Protein AF-A0A7X8V7L7-F1 (afdb_monomer)

Solvent-accessible surface area (backbone atoms only — not comparable to full-atom values): 21078 Å² total; per-residue (Å²): 130,86,78,74,67,66,91,69,78,48,70,92,70,87,48,39,76,68,57,51,53,53,48,34,46,50,52,46,46,54,50,54,48,36,27,73,47,73,76,39,61,56,43,31,37,32,34,23,35,41,63,46,69,45,58,54,49,46,32,34,65,75,36,81,48,55,78,65,45,64,46,83,47,73,56,92,41,58,19,89,83,44,45,15,30,31,37,38,35,20,58,84,48,32,43,82,76,49,71,48,76,40,77,42,57,49,96,87,67,48,76,48,72,37,47,25,38,30,38,38,34,31,29,65,53,57,94,68,59,84,79,48,98,72,82,77,89,61,71,42,36,36,39,34,22,30,41,38,50,54,74,75,61,96,66,20,62,62,50,32,50,45,45,54,52,51,51,52,53,51,52,54,50,41,46,74,75,63,43,61,23,38,37,33,37,27,34,52,55,43,79,62,67,65,36,77,47,44,47,78,73,35,70,44,88,88,88,87,83,89,83,83,89,83,84,89,80,87,89,77,92,78,83,92,77,88,82,90,83,90,87,79,99,61,95,67,77,83,90,78,66,85,62,78,78,79,70,85,70,83,78,38,85,55,52,79,64,41,47,53,42,66,37,28,33,58,57,96,70,41,66,41,38,27,56,52,49,58,39,60,41,55,38,33,36,36,39,35,58,59,41,34,71,92,48,40,38,80,34,97,69,54,71,64,31,42,23,27,38,55,60,83,87,46,79,62,84,26,69,12,53,39,42,37,37,36,33,52,35,33,59,47,77,70,92,72,88,72,91,78,76,90,88,66,82,75,66,90,44,99,60,50,51,34,32,35,27,41,52,52,97

pLDDT: mean 76.55, std 24.07, range [24.23, 98.75]

Secondary structure (DSSP, 8-state):
----S-TTTTTTSS--HHHHHHHHHHHHHHHHHHHHHHSS--SEEEEEEE--HHHHHHHHHSSGGGGS-EEEEE---S-TT--EEEEEEETTTEEEEEEEEE--B-TTSPBPSSPPEEEEEEEEPPTTTTS--S------EEEEEEEPPPS-STTHHHHHHHHHHHHHHHHHHHHHTT--EEEEEEE-SS--PPPTTEEE---------SS------------------------PPP--------------GGGGGS---S-SEEETTEEE--EEEEEEESEEEEEEE---GGGEEE-TTSSEEE--SEETTEE---S-SS--EEEEEEEPPPS---PPPTTS---S-TTEEEEEEE---

Nearest PDB structures (foldseek):
  6rvz-assembly1_A  TM=7.099E-01  e=7.694E-07  Homo sapiens
  6rw0-assembly1_A  TM=6.455E-01  e=1.992E-06  Homo sapiens
  7byy-assembly1_B  TM=4.194E-01  e=1.119E-01  Escherichia coli
  7f37-assembly1_A  TM=5.486E-01  e=3.263E-01  Escherichia coli O157:H7
  6ajn-assembly1_A  TM=3.435E-01  e=3.463E-01  Escherichia coli

Foldseek 3Di:
DDDLDDPPPQPPQPDDPVLLLLLLQVVLVVQVCCCQFVVDGFQKEKEWFDQDVSSVVSSCPVYPNVVQQWDKDWDFALAPSSIEIIMIGHPQFKDWPDKDWAFFADPVRDGDSDYTWIKTKIWTDFPCPVPDPDDDPTQIAIETEDDFFAPDDPCRVVRLVSRVVSVVVVVVVCVVVVRQWYWYFYFSNAAADADLLEAEDQADDDDDDDDDDDDDDDDDDDDDDDDDDDDDDDPDDPPDDNPPPPPDDDRRPCVVQAHRYHDFADDPNDHGPRTDINDTGQKGKYKYFRRHPLQWDADPSGDIFGQDQDDVSDGRSHNHNTTKMKIWMFGDPDPPDDDDDPDDDPDCDSGIGIYIYYYDD

Mean predicted aligned error: 11.27 Å

Sequence (361 aa):
MENFFREGEFEGHNWSKRRFYSKCAAVAKIILLSGDYFGGLPDIVGFAEIGSIDVLKALIYTTPLRKADYSIVHYDSPDSRGIDCALLYRRTRFRLHSSKPCHLYDNSGDIIPTRDILLAVLEQRNENSMMNEGKTSNTPLAILVNHHPSKLGKSSQGKRQTAMDRLRFLVDSLKAEGVGQIMAIGDFNEEVESPANLQICNIKETQAGKTGALKVDRIGEPKVSKELQADNGRKAWPKNNTLLCNRSFPESHDMAKLYAVPGTIKFQGRWEKIDGCPILEGLVGREYIMALPQLSVKDSYGGVKPRRTFSGPRYLAGVSDHYPVFYLISRAPSLTTTSYTMGSWPNFAVNSFFAASINGW

Radius of gyration: 21.07 Å; Cα contacts (8 Å, |Δi|>4): 661; chains: 1; bounding box: 61×57×66 Å

Structure (mmCIF, N/CA/C/O backbone):
data_AF-A0A7X8V7L7-F1
#
_entry.id   AF-A0A7X8V7L7-F1
#
loop_
_atom_site.group_PDB
_atom_site.id
_atom_site.type_symbol
_atom_site.label_atom_id
_atom_site.label_alt_id
_atom_site.label_comp_id
_atom_site.label_asym_id
_atom_site.label_entity_id
_atom_site.label_seq_id
_atom_site.pdbx_PDB_ins_code
_atom_site.Cartn_x
_atom_site.Cartn_y
_atom_site.Cartn_z
_atom_site.occupancy
_atom_site.B_iso_or_equiv
_atom_site.auth_seq_id
_atom_site.auth_comp_id
_atom_site.auth_asym_id
_atom_site.auth_atom_id
_atom_site.pdbx_PDB_model_num
ATOM 1 N N . MET A 1 1 ? -12.118 -6.130 -24.361 1.00 49.34 1 MET A N 1
ATOM 2 C CA . MET A 1 1 ? -11.132 -5.629 -23.381 1.00 49.34 1 MET A CA 1
ATOM 3 C C . MET A 1 1 ? -11.365 -4.133 -23.314 1.00 49.34 1 MET A C 1
ATOM 5 O O . MET A 1 1 ? -11.191 -3.491 -24.342 1.00 49.34 1 MET A O 1
ATOM 9 N N . GLU A 1 2 ? -11.892 -3.619 -22.202 1.00 55.62 2 GLU A N 1
ATOM 10 C CA . GLU A 1 2 ? -12.110 -2.174 -22.037 1.00 55.62 2 GLU A CA 1
ATOM 11 C C . GLU A 1 2 ? -10.787 -1.426 -22.223 1.00 55.62 2 GLU A C 1
ATOM 13 O O . GLU A 1 2 ? -9.726 -1.908 -21.814 1.00 55.62 2 GLU A O 1
ATOM 18 N N . ASN A 1 3 ? -10.835 -0.283 -22.905 1.00 65.56 3 ASN A N 1
ATOM 19 C CA . ASN A 1 3 ? -9.664 0.562 -23.064 1.00 65.56 3 ASN A CA 1
ATOM 20 C C . ASN A 1 3 ? -9.631 1.538 -21.884 1.00 65.56 3 ASN A C 1
ATOM 22 O O . ASN A 1 3 ? -10.389 2.499 -21.865 1.00 65.56 3 ASN A O 1
ATOM 26 N N . PHE A 1 4 ? -8.780 1.255 -20.897 1.00 69.62 4 PHE A N 1
ATOM 27 C CA . PHE A 1 4 ? -8.626 2.069 -19.684 1.00 69.62 4 PHE A CA 1
ATOM 28 C C . PHE A 1 4 ? -7.886 3.398 -19.906 1.00 69.62 4 PHE A C 1
ATOM 30 O O . PHE A 1 4 ? -7.768 4.170 -18.969 1.00 69.62 4 PHE A O 1
ATOM 37 N N . PHE A 1 5 ? -7.391 3.662 -21.119 1.00 67.56 5 PHE A N 1
ATOM 38 C CA . PHE A 1 5 ? -6.481 4.772 -21.406 1.00 67.56 5 PHE A CA 1
ATOM 39 C C . PHE A 1 5 ? -6.945 5.608 -22.593 1.00 67.56 5 PHE A C 1
ATOM 41 O O . PHE A 1 5 ? -7.537 5.078 -23.543 1.00 67.56 5 PHE A O 1
ATOM 48 N N . ARG A 1 6 ? -6.637 6.906 -22.537 1.00 65.69 6 ARG A N 1
ATOM 49 C CA . ARG A 1 6 ? -6.883 7.878 -23.610 1.00 65.69 6 ARG A CA 1
ATOM 50 C C . ARG A 1 6 ? -5.814 7.760 -24.703 1.00 65.69 6 ARG A C 1
ATOM 52 O O . ARG A 1 6 ? -4.733 7.205 -24.497 1.00 65.69 6 ARG A O 1
ATOM 59 N N . GLU A 1 7 ? -6.116 8.271 -25.894 1.00 57.28 7 GLU A N 1
ATOM 60 C CA . GLU A 1 7 ? -5.113 8.400 -26.959 1.00 57.28 7 GLU A CA 1
ATOM 61 C C . GLU A 1 7 ? -3.976 9.338 -26.508 1.00 57.28 7 GLU A C 1
ATOM 63 O O . GLU A 1 7 ? -4.231 10.352 -25.862 1.00 57.28 7 GLU A O 1
ATOM 68 N N . GLY A 1 8 ? -2.721 8.971 -26.797 1.00 59.06 8 GLY A N 1
ATOM 69 C CA . GLY A 1 8 ? -1.523 9.737 -26.413 1.00 59.06 8 GLY A CA 1
ATOM 70 C C . GLY A 1 8 ? -0.942 9.441 -25.019 1.00 59.06 8 GLY A C 1
ATOM 71 O O . GLY A 1 8 ? 0.189 9.822 -24.742 1.00 59.06 8 GLY A O 1
ATOM 72 N N . GLU A 1 9 ? -1.633 8.687 -24.155 1.00 62.88 9 GLU A N 1
ATOM 73 C CA . GLU A 1 9 ? -1.233 8.476 -22.743 1.00 62.88 9 GLU A CA 1
ATOM 74 C C . GLU A 1 9 ? 0.092 7.704 -22.548 1.00 62.88 9 GLU A C 1
ATOM 76 O O . GLU A 1 9 ? 0.677 7.686 -21.468 1.00 62.88 9 GLU A O 1
ATOM 81 N N . PHE A 1 10 ? 0.607 7.082 -23.610 1.00 64.38 10 PHE A N 1
ATOM 82 C CA . PHE A 1 10 ? 1.881 6.357 -23.597 1.00 64.38 10 PHE A CA 1
ATOM 83 C C . PHE A 1 10 ? 3.015 7.078 -24.346 1.00 64.38 10 PHE A C 1
ATOM 85 O O . PHE A 1 10 ? 4.117 6.532 -24.459 1.00 64.38 10 PHE A O 1
ATOM 92 N N . GLU A 1 11 ? 2.780 8.285 -24.862 1.00 52.16 11 GLU A N 1
ATOM 93 C CA . GLU A 1 11 ? 3.787 9.063 -25.585 1.00 52.16 11 GLU A CA 1
ATOM 94 C C . GLU A 1 11 ? 4.779 9.708 -24.595 1.00 52.16 11 GLU A C 1
ATOM 96 O O . GLU A 1 11 ? 4.389 10.407 -23.670 1.00 52.16 11 GLU A O 1
ATOM 101 N N . GLY A 1 12 ? 6.085 9.443 -24.752 1.00 56.19 12 GLY A N 1
ATOM 102 C CA . GLY A 1 12 ? 7.149 10.146 -24.009 1.00 56.19 12 GLY A CA 1
ATOM 103 C C . GLY A 1 12 ? 7.836 9.413 -22.844 1.00 56.19 12 GLY A C 1
ATOM 104 O O . GLY A 1 12 ? 8.834 9.914 -22.335 1.00 56.19 12 GLY A O 1
ATOM 105 N N . HIS A 1 13 ? 7.412 8.203 -22.455 1.00 61.56 13 HIS A N 1
ATOM 106 C CA . HIS A 1 13 ? 7.938 7.549 -21.235 1.00 61.56 13 HIS A CA 1
ATOM 107 C C . HIS A 1 13 ? 8.451 6.114 -21.413 1.00 61.56 13 HIS A C 1
ATOM 109 O O . HIS A 1 13 ? 8.555 5.360 -20.447 1.00 61.56 13 HIS A O 1
ATOM 115 N N . ASN A 1 14 ? 8.762 5.691 -22.645 1.00 76.06 14 ASN A N 1
ATOM 116 C CA . ASN A 1 14 ? 9.058 4.284 -22.954 1.00 76.06 14 ASN A CA 1
ATOM 117 C C . ASN A 1 14 ? 7.969 3.321 -22.428 1.00 76.06 14 ASN A C 1
ATOM 119 O O . ASN A 1 14 ? 8.220 2.130 -22.230 1.00 76.06 14 ASN A O 1
ATOM 123 N N . TRP A 1 15 ? 6.745 3.798 -22.231 1.00 84.81 15 TRP A N 1
ATOM 124 C CA . TRP A 1 15 ? 5.599 2.954 -21.952 1.00 84.81 15 TRP A CA 1
ATOM 125 C C . TRP A 1 15 ? 4.902 2.581 -23.256 1.00 84.81 15 TRP A C 1
ATOM 127 O O . TRP A 1 15 ? 5.004 3.250 -24.276 1.00 84.81 15 TRP A O 1
ATOM 137 N N . SER A 1 16 ? 4.244 1.432 -23.244 1.00 88.31 16 SER A N 1
ATOM 138 C CA . SER A 1 16 ? 3.361 1.001 -24.319 1.00 88.31 16 SER A CA 1
ATOM 139 C C . SER A 1 16 ? 2.239 0.194 -23.700 1.00 88.31 16 SER A C 1
ATOM 141 O O . SER A 1 16 ? 2.433 -0.409 -22.640 1.00 88.31 16 SER A O 1
ATOM 143 N N . LYS A 1 17 ? 1.103 0.088 -24.393 1.00 89.19 17 LYS A N 1
ATOM 144 C CA . LYS A 1 17 ? -0.028 -0.740 -23.955 1.00 89.19 17 LYS A CA 1
ATOM 145 C C . LYS A 1 17 ? 0.420 -2.151 -23.540 1.00 89.19 17 LYS A C 1
ATOM 147 O O . LYS A 1 17 ? 0.031 -2.656 -22.492 1.00 89.19 17 LYS A O 1
ATOM 152 N N . ARG A 1 18 ? 1.331 -2.764 -24.307 1.00 90.69 18 ARG A N 1
ATOM 153 C CA . ARG A 1 18 ? 1.921 -4.075 -23.982 1.00 90.69 18 ARG A CA 1
ATOM 154 C C . ARG A 1 18 ? 2.722 -4.059 -22.676 1.00 90.69 18 ARG A C 1
ATOM 156 O O . ARG A 1 18 ? 2.542 -4.964 -21.863 1.00 90.69 18 ARG A O 1
ATOM 163 N N . ARG A 1 19 ? 3.617 -3.077 -22.486 1.00 91.94 19 ARG A N 1
ATOM 164 C CA . ARG A 1 19 ? 4.432 -2.939 -21.260 1.00 91.94 19 ARG A CA 1
ATOM 165 C C . ARG A 1 19 ? 3.539 -2.716 -20.041 1.00 91.94 19 ARG A C 1
ATOM 167 O O . ARG A 1 19 ? 3.745 -3.374 -19.026 1.00 91.94 19 ARG A O 1
ATOM 174 N N . PHE A 1 20 ? 2.520 -1.873 -20.185 1.00 91.19 20 PHE A N 1
ATOM 175 C CA . PHE A 1 20 ? 1.531 -1.583 -19.154 1.00 91.19 20 PHE A CA 1
ATOM 176 C C . PHE A 1 20 ? 0.759 -2.840 -18.712 1.00 91.19 20 PHE A C 1
ATOM 178 O O . PHE A 1 20 ? 0.776 -3.206 -17.539 1.00 91.19 20 PHE A O 1
ATOM 185 N N . TYR A 1 21 ? 0.149 -3.584 -19.640 1.00 93.50 21 TYR A N 1
ATOM 186 C CA . TYR A 1 21 ? -0.595 -4.793 -19.254 1.00 93.50 21 TYR A CA 1
ATOM 187 C C . TYR A 1 21 ? 0.317 -5.916 -18.751 1.00 93.50 21 TYR A C 1
ATOM 189 O O . TYR A 1 21 ? -0.079 -6.694 -17.885 1.00 93.50 21 TYR A O 1
ATOM 197 N N . SER A 1 22 ? 1.561 -5.982 -19.234 1.00 93.25 22 SER A N 1
ATOM 198 C CA . SER A 1 22 ? 2.568 -6.906 -18.696 1.00 93.25 22 SER A CA 1
ATOM 199 C C . SER A 1 22 ? 2.939 -6.560 -17.251 1.00 93.25 22 SER A C 1
ATOM 201 O O . SER A 1 22 ? 3.085 -7.461 -16.429 1.00 93.25 22 SER A O 1
ATOM 203 N N . LYS A 1 23 ? 3.028 -5.267 -16.922 1.00 92.88 23 LYS A N 1
ATOM 204 C CA . LYS A 1 23 ? 3.209 -4.777 -15.553 1.00 92.88 23 LYS A CA 1
ATOM 205 C C . LYS A 1 23 ? 2.016 -5.150 -14.665 1.00 92.88 23 LYS A C 1
ATOM 207 O O . LYS A 1 23 ? 2.229 -5.757 -13.617 1.00 92.88 23 LYS A O 1
ATOM 212 N N . CYS A 1 24 ? 0.783 -4.914 -15.126 1.00 95.12 24 CYS A N 1
ATOM 213 C CA . CYS A 1 24 ? -0.430 -5.343 -14.418 1.00 95.12 24 CYS A CA 1
ATOM 214 C C . CYS A 1 24 ? -0.429 -6.848 -14.127 1.00 95.12 24 CYS A C 1
ATOM 216 O O . CYS A 1 24 ? -0.664 -7.269 -12.996 1.00 95.12 24 CYS A O 1
ATOM 218 N N . ALA A 1 25 ? -0.121 -7.667 -15.135 1.00 95.19 25 ALA A N 1
ATOM 219 C CA . ALA A 1 25 ? -0.063 -9.117 -14.989 1.00 95.19 25 ALA A CA 1
ATOM 220 C C . ALA A 1 25 ? 1.032 -9.560 -14.007 1.00 95.19 25 ALA A C 1
ATOM 222 O O . ALA A 1 25 ? 0.817 -10.489 -13.227 1.00 95.19 25 ALA A O 1
ATOM 223 N N . ALA A 1 26 ? 2.192 -8.899 -14.016 1.00 94.38 26 ALA A N 1
ATOM 224 C CA . ALA A 1 26 ? 3.288 -9.228 -13.115 1.00 94.38 26 ALA A CA 1
ATOM 225 C C . ALA A 1 26 ? 2.936 -8.938 -11.650 1.00 94.38 26 ALA A C 1
ATOM 227 O O . ALA A 1 26 ? 3.224 -9.759 -10.781 1.00 94.38 26 ALA A O 1
ATOM 228 N N . VAL A 1 27 ? 2.254 -7.827 -11.371 1.00 95.44 27 VAL A N 1
ATOM 229 C CA . VAL A 1 27 ? 1.823 -7.503 -10.004 1.00 95.44 27 VAL A CA 1
ATOM 230 C C . VAL A 1 27 ? 0.640 -8.360 -9.569 1.00 95.44 27 VAL A C 1
ATOM 232 O O . VAL A 1 27 ? 0.643 -8.875 -8.454 1.00 95.44 27 VAL A O 1
ATOM 235 N N . ALA A 1 28 ? -0.323 -8.620 -10.457 1.00 96.06 28 ALA A N 1
ATOM 236 C CA . ALA A 1 28 ? -1.380 -9.588 -10.178 1.00 96.06 28 ALA A CA 1
ATOM 237 C C . ALA A 1 28 ? -0.803 -10.963 -9.831 1.00 96.06 28 ALA A C 1
ATOM 239 O O . ALA A 1 28 ? -1.274 -11.610 -8.902 1.00 96.06 28 ALA A O 1
ATOM 240 N N . LYS A 1 29 ? 0.263 -11.391 -10.517 1.00 94.56 29 LYS A N 1
ATOM 241 C CA . LYS A 1 29 ? 0.971 -12.630 -10.190 1.00 94.56 29 LYS A CA 1
ATOM 242 C C . LYS A 1 29 ? 1.574 -12.599 -8.783 1.00 94.56 29 LYS A C 1
ATOM 244 O O . LYS A 1 29 ? 1.481 -13.609 -8.102 1.00 94.56 29 LYS A O 1
ATOM 249 N N . ILE A 1 30 ? 2.151 -11.484 -8.329 1.00 93.38 30 ILE A N 1
ATOM 250 C CA . ILE A 1 30 ? 2.648 -11.345 -6.945 1.00 93.38 30 ILE A CA 1
ATOM 251 C C . ILE A 1 30 ? 1.509 -11.529 -5.938 1.00 93.38 30 ILE A C 1
ATOM 253 O O . ILE A 1 30 ? 1.644 -12.313 -5.004 1.00 93.38 30 ILE A O 1
ATOM 257 N N . ILE A 1 31 ? 0.383 -10.845 -6.156 1.00 94.75 31 ILE A N 1
ATOM 258 C CA . ILE A 1 31 ? -0.796 -10.940 -5.284 1.00 94.75 31 ILE A CA 1
ATOM 259 C C . ILE A 1 31 ? -1.360 -12.366 -5.284 1.00 94.75 31 ILE A C 1
ATOM 261 O O . ILE A 1 31 ? -1.776 -12.856 -4.248 1.00 94.75 31 ILE A O 1
ATOM 265 N N . LEU A 1 32 ? -1.358 -13.062 -6.422 1.00 91.75 32 LEU A N 1
ATOM 266 C CA . LEU A 1 32 ? -1.817 -14.452 -6.498 1.00 91.75 32 LEU A CA 1
ATOM 267 C C . LEU A 1 32 ? -0.853 -15.421 -5.806 1.00 91.75 32 LEU A C 1
ATOM 269 O O . LEU A 1 32 ? -1.300 -16.303 -5.080 1.00 91.75 32 LEU A O 1
ATOM 273 N N . LEU A 1 33 ? 0.457 -15.236 -5.991 1.00 89.56 33 LEU A N 1
ATOM 274 C CA . LEU A 1 33 ? 1.489 -16.060 -5.357 1.00 89.56 33 LEU A CA 1
ATOM 275 C C . LEU A 1 33 ? 1.447 -15.969 -3.837 1.00 89.56 33 LEU A C 1
ATOM 277 O O . LEU A 1 33 ? 1.854 -16.911 -3.170 1.00 89.56 33 LEU A O 1
ATOM 281 N N . SER A 1 34 ? 0.941 -14.879 -3.261 1.00 84.50 34 SER A N 1
ATOM 282 C CA . SER A 1 34 ? 0.751 -14.823 -1.814 1.00 84.50 34 SER A CA 1
ATOM 283 C C . SER A 1 34 ? -0.160 -15.954 -1.309 1.00 84.50 34 SER A C 1
ATOM 285 O O . SER A 1 34 ? 0.004 -16.391 -0.177 1.00 84.50 34 SER A O 1
ATOM 287 N N . GLY A 1 35 ? -1.075 -16.457 -2.148 1.00 83.06 35 GLY A N 1
ATOM 288 C CA . GLY A 1 35 ? -1.907 -17.623 -1.857 1.00 83.06 35 GLY A CA 1
ATOM 289 C C . GLY A 1 35 ? -1.089 -18.874 -1.554 1.00 83.06 35 GLY A C 1
ATOM 290 O O . GLY A 1 35 ? -1.357 -19.546 -0.561 1.00 83.06 35 GLY A O 1
ATOM 291 N N . ASP A 1 36 ? -0.052 -19.128 -2.350 1.00 82.06 36 ASP A N 1
ATOM 292 C CA . ASP A 1 36 ? 0.818 -20.299 -2.199 1.00 82.06 36 ASP A CA 1
ATOM 293 C C . ASP A 1 36 ? 1.702 -20.181 -0.944 1.00 82.06 36 ASP A C 1
ATOM 295 O O . ASP A 1 36 ? 1.900 -21.146 -0.209 1.00 82.06 36 ASP A O 1
ATOM 299 N N . TYR A 1 37 ? 2.202 -18.974 -0.654 1.00 80.31 37 TYR A N 1
ATOM 300 C CA . TYR A 1 37 ? 3.148 -18.746 0.446 1.00 80.31 37 TYR A CA 1
ATOM 301 C C . TYR A 1 37 ? 2.454 -18.571 1.802 1.00 80.31 37 TYR A C 1
ATOM 303 O O . TYR A 1 37 ? 2.944 -19.074 2.813 1.00 80.31 37 TYR A O 1
ATOM 311 N N . PHE A 1 38 ? 1.312 -17.883 1.824 1.00 79.19 38 PHE A N 1
ATOM 312 C CA . PHE A 1 38 ? 0.639 -17.428 3.044 1.00 79.19 38 PHE A CA 1
ATOM 313 C C . PHE A 1 38 ? -0.761 -18.028 3.242 1.00 79.19 38 PHE A C 1
ATOM 315 O O . PHE A 1 38 ? -1.428 -17.708 4.223 1.00 79.19 38 PHE A O 1
ATOM 322 N N . GLY A 1 39 ? -1.214 -18.903 2.337 1.00 77.44 39 GLY A N 1
ATOM 323 C CA . GLY A 1 39 ? -2.492 -19.616 2.448 1.00 77.44 39 GLY A CA 1
ATOM 324 C C . GLY A 1 39 ? -3.719 -18.819 1.995 1.00 77.44 39 GLY A C 1
ATOM 325 O O . GLY A 1 39 ? -4.845 -19.281 2.173 1.00 77.44 39 GLY A O 1
ATOM 326 N N . GLY A 1 40 ? -3.539 -17.631 1.408 1.00 84.06 40 GLY A N 1
ATOM 327 C CA . GLY A 1 40 ? -4.644 -16.813 0.911 1.00 84.06 40 GLY A CA 1
ATOM 328 C C . GLY A 1 40 ? -4.211 -15.585 0.110 1.00 84.06 40 GLY A C 1
ATOM 329 O O . GLY A 1 40 ? -3.043 -15.195 0.091 1.00 84.06 40 GLY A O 1
ATOM 330 N N . LEU A 1 41 ? -5.178 -14.963 -0.566 1.00 89.81 41 LEU A N 1
ATOM 331 C CA . LEU A 1 41 ? -4.995 -13.635 -1.158 1.00 89.81 41 LEU A CA 1
ATOM 332 C C . LEU A 1 41 ? -5.100 -12.568 -0.064 1.00 89.81 41 LEU A C 1
ATOM 334 O O . LEU A 1 41 ? -5.886 -12.763 0.866 1.00 89.81 41 LEU A O 1
ATOM 338 N N . PRO A 1 42 ? -4.387 -11.433 -0.165 1.00 94.06 42 PRO A N 1
ATOM 339 C CA . PRO A 1 42 ? -4.489 -10.375 0.826 1.00 94.06 42 PRO A CA 1
ATOM 340 C C . PRO A 1 42 ? -5.908 -9.820 0.839 1.00 94.06 42 PRO A C 1
ATOM 342 O O . PRO A 1 42 ? -6.469 -9.482 -0.200 1.00 94.06 42 PRO A O 1
ATOM 345 N N . ASP A 1 43 ? -6.506 -9.700 2.011 1.00 95.50 43 ASP A N 1
ATOM 346 C CA . ASP A 1 43 ? -7.791 -9.035 2.166 1.00 95.50 43 ASP A CA 1
ATOM 347 C C . ASP A 1 43 ? -7.679 -7.528 1.918 1.00 95.50 43 ASP A C 1
ATOM 349 O O . ASP A 1 43 ? -8.652 -6.914 1.481 1.00 95.50 43 ASP A O 1
ATOM 353 N N . ILE A 1 44 ? -6.497 -6.951 2.163 1.00 97.94 44 ILE A N 1
ATOM 354 C CA . ILE A 1 44 ? -6.166 -5.535 1.965 1.00 97.94 44 ILE A CA 1
ATOM 355 C C . ILE A 1 44 ? -4.816 -5.428 1.238 1.00 97.94 44 ILE A C 1
ATOM 357 O O . ILE A 1 44 ? -3.867 -6.131 1.576 1.00 97.94 44 ILE A O 1
ATOM 361 N N . VAL A 1 45 ? -4.694 -4.534 0.259 1.00 98.44 45 VAL A N 1
ATOM 362 C CA . VAL A 1 45 ? -3.419 -4.211 -0.401 1.00 98.44 45 VAL A CA 1
ATOM 363 C C . VAL A 1 45 ? -3.269 -2.696 -0.474 1.00 98.44 45 VAL A C 1
ATOM 365 O O . VAL A 1 45 ? -4.045 -2.038 -1.162 1.00 98.44 45 VAL A O 1
ATOM 368 N N . GLY A 1 46 ? -2.283 -2.147 0.230 1.00 98.38 46 GLY A N 1
ATOM 369 C CA . GLY A 1 46 ? -1.846 -0.764 0.074 1.00 98.38 46 GLY A CA 1
ATOM 370 C C . GLY A 1 46 ? -0.881 -0.638 -1.100 1.00 98.38 46 GLY A C 1
ATOM 371 O O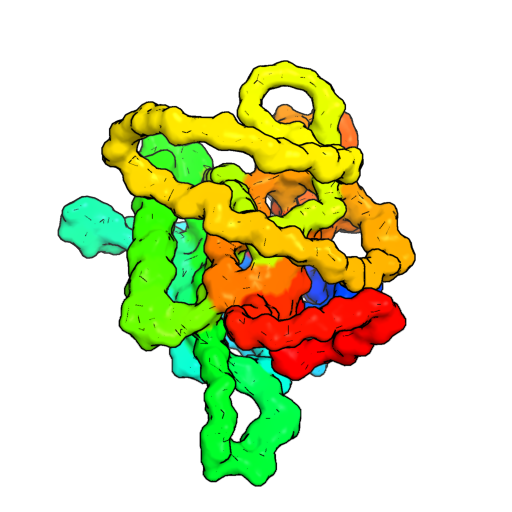 . GLY A 1 46 ? 0.027 -1.457 -1.250 1.00 98.38 46 GLY A O 1
ATOM 372 N N . PHE A 1 47 ? -1.074 0.383 -1.925 1.00 97.75 47 PHE A N 1
ATOM 373 C CA . PHE A 1 47 ? -0.176 0.727 -3.017 1.00 97.75 47 PHE A CA 1
ATOM 374 C C . PHE A 1 47 ? 0.420 2.110 -2.808 1.00 97.75 47 PHE A C 1
ATOM 376 O O . PHE A 1 47 ? -0.289 3.041 -2.422 1.00 97.75 47 PHE A O 1
ATOM 383 N N . ALA A 1 48 ? 1.701 2.231 -3.132 1.00 94.75 48 ALA A N 1
ATOM 384 C CA . ALA A 1 48 ? 2.358 3.496 -3.408 1.00 94.75 48 ALA A CA 1
ATOM 385 C C . ALA A 1 48 ? 2.617 3.619 -4.917 1.00 94.75 48 ALA A C 1
ATOM 387 O O . ALA A 1 48 ? 2.749 2.613 -5.618 1.00 94.75 48 ALA A O 1
ATOM 388 N N . GLU A 1 49 ? 2.717 4.862 -5.382 1.00 93.38 49 GLU A N 1
ATOM 389 C CA . GLU A 1 49 ? 3.042 5.221 -6.767 1.00 93.38 49 GLU A CA 1
ATOM 390 C C . GLU A 1 49 ? 1.975 4.854 -7.801 1.00 93.38 49 GLU A C 1
ATOM 392 O O . GLU A 1 49 ? 2.293 4.426 -8.900 1.00 93.38 49 GLU A O 1
ATOM 397 N N . ILE A 1 50 ? 0.694 5.018 -7.477 1.00 95.00 50 ILE A N 1
ATOM 398 C CA . ILE A 1 50 ? -0.371 4.805 -8.459 1.00 95.00 50 ILE A CA 1
ATOM 399 C C . ILE A 1 50 ? -0.554 6.056 -9.314 1.00 95.00 50 ILE A C 1
ATOM 401 O O . ILE A 1 50 ? -0.908 7.104 -8.797 1.00 95.00 50 ILE A O 1
ATOM 405 N N . GLY A 1 51 ? -0.349 5.933 -10.627 1.00 91.00 51 GLY A N 1
ATOM 406 C CA . GLY A 1 51 ? -0.507 7.060 -11.555 1.00 91.00 51 GLY A CA 1
ATOM 407 C C . GLY A 1 51 ? -1.953 7.514 -11.796 1.00 91.00 51 GLY A C 1
ATOM 408 O O . GLY A 1 51 ? -2.190 8.653 -12.182 1.00 91.00 51 GLY A O 1
ATOM 409 N N . SER A 1 52 ? -2.923 6.606 -11.643 1.00 91.50 52 SER A N 1
ATOM 410 C CA . SER A 1 52 ? -4.353 6.913 -11.751 1.00 91.50 52 SER A CA 1
ATOM 411 C C . SER A 1 52 ? -5.220 5.744 -11.281 1.00 91.50 52 SER A C 1
ATOM 413 O O . SER A 1 52 ? -4.788 4.586 -11.225 1.00 91.50 52 SER A O 1
ATOM 415 N N . ILE A 1 53 ? -6.509 6.007 -11.053 1.00 94.25 53 ILE A N 1
ATOM 416 C CA . ILE A 1 53 ? -7.488 4.949 -10.769 1.00 94.25 53 ILE A CA 1
ATOM 417 C C . ILE A 1 53 ? -7.589 3.906 -11.899 1.00 94.25 53 ILE A C 1
ATOM 419 O O . ILE A 1 53 ? -7.892 2.738 -11.640 1.00 94.25 53 ILE A O 1
ATOM 423 N N . ASP A 1 54 ? -7.323 4.290 -13.148 1.00 92.94 54 ASP A N 1
ATOM 424 C CA . ASP A 1 54 ? -7.438 3.398 -14.303 1.00 92.94 54 ASP A CA 1
ATOM 425 C C . ASP A 1 54 ? -6.337 2.329 -14.320 1.00 92.94 54 ASP A C 1
ATOM 427 O O . ASP A 1 54 ? -6.581 1.199 -14.752 1.00 92.94 54 ASP A O 1
ATOM 431 N N . VAL A 1 55 ? -5.179 2.618 -13.715 1.00 93.31 55 VAL A N 1
ATOM 432 C CA . VAL A 1 55 ? -4.139 1.621 -13.424 1.00 93.31 55 VAL A CA 1
ATOM 433 C C . VAL A 1 55 ? -4.693 0.501 -12.538 1.00 93.31 55 VAL A C 1
ATOM 435 O O . VAL A 1 55 ? -4.540 -0.684 -12.849 1.00 93.31 55 VAL A O 1
ATOM 438 N N . LEU A 1 56 ? -5.393 0.862 -11.458 1.00 96.25 56 LEU A N 1
ATOM 439 C CA . LEU A 1 56 ? -5.980 -0.099 -10.520 1.00 96.25 56 LEU A CA 1
ATOM 440 C C . LEU A 1 56 ? -7.140 -0.869 -11.146 1.00 96.25 56 LEU A C 1
ATOM 442 O O . LEU A 1 56 ? -7.235 -2.083 -10.962 1.00 96.25 56 LEU A O 1
ATOM 446 N N . LYS A 1 57 ? -7.998 -0.199 -11.926 1.00 96.62 57 LYS A N 1
ATOM 447 C CA . LYS A 1 57 ? -9.068 -0.868 -12.680 1.00 96.62 57 LYS A CA 1
ATOM 448 C C . LYS A 1 57 ? -8.496 -1.885 -13.659 1.00 96.62 57 LYS A C 1
ATOM 450 O O . LYS A 1 57 ? -8.963 -3.022 -13.695 1.00 96.62 57 LYS A O 1
ATOM 455 N N . ALA A 1 58 ? -7.459 -1.523 -14.410 1.00 95.56 58 ALA A N 1
ATOM 456 C CA . ALA A 1 58 ? -6.804 -2.451 -15.313 1.00 95.56 58 ALA A CA 1
ATOM 457 C C . ALA A 1 58 ? -6.188 -3.635 -14.551 1.00 95.56 58 ALA A C 1
ATOM 459 O O . ALA A 1 58 ? -6.402 -4.783 -14.954 1.00 95.56 58 ALA A O 1
ATOM 460 N N . LEU A 1 59 ? -5.499 -3.392 -13.428 1.00 95.88 59 LEU A N 1
ATOM 461 C CA . LEU A 1 59 ? -4.966 -4.442 -12.557 1.00 95.88 59 LEU A CA 1
ATOM 462 C C . LEU A 1 59 ? -6.058 -5.430 -12.129 1.00 95.88 59 LEU A C 1
ATOM 464 O O . LEU A 1 59 ? -5.862 -6.639 -12.265 1.00 95.88 59 LEU A O 1
ATOM 468 N N . ILE A 1 60 ? -7.201 -4.954 -11.628 1.00 96.38 60 ILE A N 1
ATOM 469 C CA . ILE A 1 60 ? -8.241 -5.851 -11.109 1.00 96.38 60 ILE A CA 1
ATOM 470 C C . ILE A 1 60 ? -9.065 -6.496 -12.227 1.00 96.38 60 ILE A C 1
ATOM 472 O O . ILE A 1 60 ? -9.319 -7.693 -12.159 1.00 96.38 60 ILE A O 1
ATOM 476 N N . TYR A 1 61 ? -9.438 -5.772 -13.284 1.00 95.81 61 TYR A N 1
ATOM 477 C CA . TYR A 1 61 ? -10.399 -6.266 -14.277 1.00 95.81 61 TYR A CA 1
ATOM 478 C C . TYR A 1 61 ? -9.762 -7.013 -15.452 1.00 95.81 61 TYR A C 1
ATOM 480 O O . TYR A 1 61 ? -10.399 -7.896 -16.029 1.00 95.81 61 TYR A O 1
ATOM 488 N N . THR A 1 62 ? -8.499 -6.733 -15.793 1.00 95.31 62 THR A N 1
ATOM 489 C CA . THR A 1 62 ? -7.817 -7.411 -16.919 1.00 95.31 62 THR A CA 1
ATOM 490 C C . THR A 1 62 ? -6.984 -8.621 -16.513 1.00 95.31 62 THR A C 1
ATOM 492 O O . THR A 1 62 ? -6.472 -9.338 -17.371 1.00 95.31 62 THR A O 1
ATOM 495 N N . THR A 1 63 ? -6.882 -8.903 -15.215 1.00 96.25 63 THR A N 1
ATOM 496 C CA . THR A 1 63 ? -6.104 -10.028 -14.682 1.00 96.25 63 THR A CA 1
ATOM 497 C C . THR A 1 63 ? -7.022 -11.060 -14.004 1.00 96.25 63 THR A C 1
ATOM 499 O O . THR A 1 63 ? -8.247 -10.882 -13.946 1.00 96.25 63 THR A O 1
ATOM 502 N N . PRO A 1 64 ? -6.498 -12.195 -13.501 1.00 96.75 64 PRO A N 1
ATOM 503 C CA . PRO A 1 64 ? -7.293 -13.127 -12.700 1.00 96.75 64 PRO A CA 1
ATOM 504 C C . PRO A 1 64 ? -7.851 -12.530 -11.396 1.00 96.75 64 PRO A C 1
ATOM 506 O O . PRO A 1 64 ? -8.800 -13.096 -10.853 1.00 96.75 64 PRO A O 1
ATOM 509 N N . LEU A 1 65 ? -7.342 -11.377 -10.933 1.00 96.25 65 LEU A N 1
ATOM 510 C CA . LEU A 1 65 ? -7.836 -10.698 -9.728 1.00 96.25 65 LEU A CA 1
ATOM 511 C C . LEU A 1 65 ? -9.306 -10.271 -9.820 1.00 96.25 65 LEU A C 1
ATOM 513 O O . LEU A 1 65 ? -9.942 -10.104 -8.783 1.00 96.25 65 LEU A O 1
ATOM 517 N N . ARG A 1 66 ? -9.892 -10.203 -11.023 1.00 96.25 66 ARG A N 1
ATOM 518 C CA . ARG A 1 66 ? -11.326 -9.919 -11.218 1.00 96.25 66 ARG A CA 1
ATOM 519 C C . ARG A 1 66 ? -12.243 -10.887 -10.466 1.00 96.25 66 ARG A C 1
ATOM 521 O O . ARG A 1 66 ? -13.396 -10.570 -10.213 1.00 96.25 66 ARG A O 1
ATOM 528 N N . LYS A 1 67 ? -11.738 -12.080 -10.126 1.00 94.94 67 LYS A N 1
ATOM 529 C CA . LYS A 1 67 ? -12.457 -13.107 -9.358 1.00 94.94 67 LYS A CA 1
ATOM 530 C C . LYS A 1 67 ? -12.304 -12.963 -7.837 1.00 94.94 67 LYS A C 1
ATOM 532 O O . LYS A 1 67 ? -12.976 -13.676 -7.103 1.00 94.94 67 LYS A O 1
ATOM 537 N N . ALA A 1 68 ? -11.409 -12.098 -7.358 1.00 92.31 68 ALA A N 1
ATOM 538 C CA . ALA A 1 68 ? -11.061 -11.973 -5.938 1.00 92.31 68 ALA A CA 1
ATOM 539 C C . ALA A 1 68 ? -11.920 -10.952 -5.168 1.00 92.31 68 ALA A C 1
ATOM 541 O O . ALA A 1 68 ? -11.806 -10.867 -3.943 1.00 92.31 68 ALA A O 1
ATOM 542 N N . ASP A 1 69 ? -12.793 -10.235 -5.881 1.00 95.25 69 ASP A N 1
ATOM 543 C CA . ASP A 1 69 ? -13.734 -9.245 -5.356 1.00 95.25 69 ASP A CA 1
ATOM 544 C C . ASP A 1 69 ? -13.089 -8.045 -4.634 1.00 95.25 69 ASP A C 1
ATOM 546 O O . ASP A 1 69 ? -13.506 -7.639 -3.545 1.00 95.25 69 ASP A O 1
ATOM 550 N N . TYR A 1 70 ? -12.041 -7.480 -5.241 1.00 97.81 70 TYR A N 1
ATOM 551 C CA . TYR A 1 70 ? -11.419 -6.246 -4.761 1.00 97.81 70 TYR A CA 1
ATOM 552 C C . TYR A 1 70 ? -12.224 -5.003 -5.148 1.00 97.81 70 TYR A C 1
ATOM 554 O O . TYR A 1 70 ? -12.677 -4.869 -6.282 1.00 97.81 70 TYR A O 1
ATOM 562 N N . SER A 1 71 ? -12.319 -4.060 -4.215 1.00 98.06 71 SER A N 1
ATOM 563 C CA . SER A 1 71 ? -12.758 -2.683 -4.441 1.00 98.06 71 SER A CA 1
ATOM 564 C C . SER A 1 71 ? -11.594 -1.717 -4.254 1.00 98.06 71 SER A C 1
ATOM 566 O O . SER A 1 71 ? -10.663 -2.015 -3.510 1.00 98.06 71 SER A O 1
ATOM 568 N N . ILE A 1 72 ? -11.671 -0.560 -4.913 1.00 98.50 72 ILE A N 1
ATOM 569 C CA . ILE A 1 72 ? -10.621 0.464 -4.945 1.00 98.50 72 ILE A CA 1
ATOM 570 C C . ILE A 1 72 ? -10.980 1.634 -4.021 1.00 98.50 72 ILE A C 1
ATOM 572 O O . ILE A 1 72 ? -12.123 2.088 -4.017 1.00 98.50 72 ILE A O 1
ATOM 576 N N . VAL A 1 73 ? -9.987 2.144 -3.294 1.00 98.62 73 VAL A N 1
ATOM 577 C CA . VAL A 1 73 ? -9.966 3.478 -2.683 1.00 98.62 73 VAL A CA 1
ATOM 578 C C . VAL A 1 73 ? -8.747 4.214 -3.241 1.00 98.62 73 VAL A C 1
ATOM 580 O O . VAL A 1 73 ? -7.622 3.736 -3.097 1.00 98.62 73 VAL A O 1
ATOM 583 N N . HIS A 1 74 ? -8.973 5.344 -3.908 1.00 98.06 74 HIS A N 1
ATOM 584 C CA . HIS A 1 74 ? -7.942 6.141 -4.576 1.00 98.06 74 HIS A CA 1
ATOM 585 C C . HIS A 1 74 ? -8.375 7.606 -4.616 1.00 98.06 74 HIS A C 1
ATOM 587 O O . HIS A 1 74 ? -9.555 7.882 -4.841 1.00 98.06 74 HIS A O 1
ATOM 593 N N . TYR A 1 75 ? -7.419 8.516 -4.452 1.00 97.75 75 TYR A N 1
ATOM 594 C CA . TYR A 1 75 ? -7.598 9.952 -4.645 1.00 97.75 75 TYR A CA 1
ATOM 595 C C . TYR A 1 75 ? -6.347 10.510 -5.311 1.00 97.75 75 TYR A C 1
ATOM 597 O O . TYR A 1 75 ? -5.247 10.089 -4.954 1.00 97.75 75 TYR A O 1
ATOM 605 N N . ASP A 1 76 ? -6.531 11.467 -6.214 1.00 96.25 76 ASP A N 1
ATOM 606 C CA . ASP A 1 76 ? -5.415 12.228 -6.766 1.00 96.25 76 ASP A CA 1
ATOM 607 C C . ASP A 1 76 ? -4.832 13.119 -5.662 1.00 96.25 76 ASP A C 1
ATOM 609 O O . ASP A 1 76 ? -5.579 13.791 -4.940 1.00 96.25 76 ASP A O 1
ATOM 613 N N . SER A 1 77 ? -3.510 13.110 -5.509 1.00 94.06 77 SER A N 1
ATOM 614 C CA . SER A 1 77 ? -2.811 13.903 -4.499 1.00 94.06 77 SER A CA 1
ATOM 615 C C . SER A 1 77 ? -2.198 15.183 -5.084 1.00 94.06 77 SER A C 1
ATOM 617 O O . SER A 1 77 ? -2.016 15.306 -6.297 1.00 94.06 77 SER A O 1
ATOM 619 N N . PRO A 1 78 ? -1.804 16.149 -4.235 1.00 92.69 78 PRO A N 1
ATOM 620 C CA . PRO A 1 78 ? -1.073 17.347 -4.656 1.00 92.69 78 PRO A CA 1
ATOM 621 C C . PRO A 1 78 ? 0.342 17.092 -5.215 1.00 92.69 78 PRO A C 1
ATOM 623 O O . PRO A 1 78 ? 1.076 18.052 -5.471 1.00 92.69 78 PRO A O 1
ATOM 626 N N . ASP A 1 79 ? 0.787 15.837 -5.356 1.00 91.12 79 ASP A N 1
ATOM 627 C CA . ASP A 1 79 ? 2.101 15.529 -5.919 1.00 91.12 79 ASP A CA 1
ATOM 628 C C . ASP A 1 79 ? 2.157 15.884 -7.407 1.00 91.12 79 ASP A C 1
ATOM 630 O O . ASP A 1 79 ? 1.407 15.366 -8.230 1.00 91.12 79 ASP A O 1
ATOM 634 N N . SER A 1 80 ? 3.113 16.730 -7.783 1.00 86.75 80 SER A N 1
ATOM 635 C CA . SER A 1 80 ? 3.239 17.219 -9.159 1.00 86.75 80 SER A CA 1
ATOM 636 C C . SER A 1 80 ? 3.609 16.148 -10.190 1.00 86.75 80 SER A C 1
ATOM 638 O O . SER A 1 80 ? 3.556 16.427 -11.386 1.00 86.75 80 SER A O 1
ATOM 640 N N . ARG A 1 81 ? 4.005 14.941 -9.762 1.00 87.12 81 ARG A N 1
ATOM 641 C CA . ARG A 1 81 ? 4.258 13.810 -10.667 1.00 87.12 81 ARG A CA 1
ATOM 642 C C . ARG A 1 81 ? 3.000 12.981 -10.931 1.00 87.12 81 ARG A C 1
ATOM 644 O O . ARG A 1 81 ? 3.058 12.129 -11.809 1.00 87.12 81 ARG A O 1
ATOM 651 N N . GLY A 1 82 ? 1.915 13.208 -10.181 1.00 88.12 82 GLY A N 1
ATOM 652 C CA . GLY A 1 82 ? 0.675 12.437 -10.275 1.00 88.12 82 GLY A CA 1
ATOM 653 C C . GLY A 1 82 ? 0.861 10.982 -9.856 1.00 88.12 82 GLY A C 1
ATOM 654 O O . GLY A 1 82 ? 0.500 10.090 -10.609 1.00 88.12 82 GLY A O 1
ATOM 655 N N . ILE A 1 83 ? 1.521 10.738 -8.716 1.00 89.44 83 ILE A N 1
ATOM 656 C CA . ILE A 1 83 ? 1.742 9.386 -8.185 1.00 89.44 83 ILE A CA 1
ATOM 657 C C . ILE A 1 83 ? 1.175 9.267 -6.769 1.00 89.44 83 ILE A C 1
ATOM 659 O O . ILE A 1 83 ? 1.709 9.833 -5.818 1.00 89.44 83 ILE A O 1
ATOM 663 N N . ASP A 1 84 ? 0.113 8.491 -6.615 1.00 94.88 84 ASP A N 1
ATOM 664 C CA . ASP A 1 84 ? -0.744 8.518 -5.434 1.00 94.88 84 ASP A CA 1
ATOM 665 C C . ASP A 1 84 ? -0.629 7.258 -4.571 1.00 94.88 84 ASP A C 1
ATOM 667 O O . ASP A 1 84 ? -0.066 6.228 -4.961 1.00 94.88 84 ASP A O 1
ATOM 671 N N . CYS A 1 85 ? -1.175 7.348 -3.358 1.00 97.50 85 CYS A N 1
ATOM 672 C CA . CYS A 1 85 ? -1.441 6.183 -2.522 1.00 97.50 85 CYS A CA 1
ATOM 673 C C . CYS A 1 85 ? -2.811 5.596 -2.874 1.00 97.50 85 CYS A C 1
ATOM 675 O O . CYS A 1 85 ? -3.781 6.325 -3.083 1.00 97.50 85 CYS A O 1
ATOM 677 N N . ALA A 1 86 ? -2.925 4.272 -2.840 1.00 98.38 86 ALA A N 1
ATOM 678 C CA . ALA A 1 86 ? -4.198 3.594 -3.047 1.00 98.38 86 ALA A CA 1
ATOM 679 C C . ALA A 1 86 ? -4.384 2.404 -2.115 1.00 98.38 86 ALA A C 1
ATOM 681 O O . ALA A 1 86 ? -3.429 1.871 -1.550 1.00 98.38 86 ALA A O 1
ATOM 682 N N . LEU A 1 87 ? -5.627 1.952 -1.990 1.00 98.56 87 LEU A N 1
ATOM 683 C CA . LEU A 1 87 ? -5.968 0.761 -1.231 1.00 98.56 87 LEU A CA 1
ATOM 684 C C . LEU A 1 87 ? -6.944 -0.108 -2.021 1.00 98.56 87 LEU A C 1
ATOM 686 O O . LEU A 1 87 ? -7.994 0.352 -2.467 1.00 98.56 87 LEU A O 1
ATOM 690 N N . LEU A 1 88 ? -6.604 -1.386 -2.166 1.00 98.50 88 LEU A N 1
ATOM 691 C CA . LEU A 1 88 ? -7.546 -2.428 -2.551 1.00 98.50 88 LEU A CA 1
ATOM 692 C C . LEU A 1 88 ? -8.022 -3.162 -1.302 1.00 98.50 88 LEU A C 1
ATOM 694 O O . LEU A 1 88 ? -7.214 -3.488 -0.435 1.00 98.50 88 LEU A O 1
ATOM 698 N N . TYR A 1 89 ? -9.309 -3.485 -1.229 1.00 98.25 89 TYR A N 1
ATOM 699 C CA . TYR A 1 89 ? -9.847 -4.352 -0.178 1.00 98.25 89 TYR A CA 1
ATOM 700 C C . TYR A 1 89 ? -10.866 -5.343 -0.736 1.00 98.25 89 TYR A C 1
ATOM 702 O O . TYR A 1 89 ? -11.607 -5.021 -1.665 1.00 98.25 89 TYR A O 1
ATOM 710 N N . ARG A 1 90 ? -10.921 -6.556 -0.182 1.00 95.69 90 ARG A N 1
ATOM 711 C CA . ARG A 1 90 ? -11.883 -7.586 -0.596 1.00 95.69 90 ARG A CA 1
ATOM 712 C C . ARG A 1 90 ? -13.255 -7.309 0.013 1.00 95.69 90 ARG A C 1
ATOM 714 O O . ARG A 1 90 ? -13.419 -7.392 1.232 1.00 95.69 90 ARG A O 1
ATOM 721 N N . ARG A 1 91 ? -14.266 -7.033 -0.818 1.00 94.56 91 ARG A N 1
ATOM 722 C CA . ARG A 1 91 ? -15.627 -6.685 -0.353 1.00 94.56 91 ARG A CA 1
ATOM 723 C C . ARG A 1 91 ? -16.338 -7.839 0.349 1.00 94.56 91 ARG A C 1
ATOM 725 O O . ARG A 1 91 ? -17.216 -7.609 1.176 1.00 94.56 91 ARG A O 1
ATOM 732 N N . THR A 1 92 ? -15.944 -9.077 0.059 1.00 90.50 92 THR A N 1
ATOM 733 C CA . THR A 1 92 ? -16.414 -10.268 0.782 1.00 90.50 92 THR A CA 1
ATOM 734 C C . THR A 1 92 ? -15.955 -10.303 2.240 1.00 90.50 92 THR A C 1
ATOM 736 O O . THR A 1 92 ? -16.582 -10.973 3.053 1.00 90.50 92 THR A O 1
ATOM 739 N N . ARG A 1 93 ? -14.884 -9.578 2.588 1.00 88.75 93 ARG A N 1
ATOM 740 C CA . ARG A 1 93 ? -14.241 -9.609 3.912 1.00 88.75 93 ARG A CA 1
ATOM 741 C C . ARG A 1 93 ? -14.394 -8.303 4.676 1.00 88.75 93 ARG A C 1
ATOM 743 O O . ARG A 1 93 ? -14.450 -8.329 5.901 1.00 88.75 93 ARG A O 1
ATOM 750 N N . PHE A 1 94 ? -14.506 -7.183 3.967 1.00 92.94 94 PHE A N 1
ATOM 751 C CA . PHE A 1 94 ? -14.620 -5.854 4.556 1.00 92.94 94 PHE A CA 1
ATOM 752 C C . PHE A 1 94 ? -15.692 -5.006 3.869 1.00 92.94 94 PHE A C 1
ATOM 754 O O . PHE A 1 94 ? -15.935 -5.104 2.667 1.00 92.94 94 PHE A O 1
ATOM 761 N N . ARG A 1 95 ? -16.330 -4.138 4.650 1.00 94.38 95 ARG A N 1
ATOM 762 C CA . ARG A 1 95 ? -17.116 -2.998 4.182 1.00 94.38 95 ARG A CA 1
ATOM 763 C C . ARG A 1 95 ? -16.295 -1.731 4.415 1.00 94.38 95 ARG A C 1
ATOM 765 O O . ARG A 1 95 ? -15.749 -1.554 5.499 1.00 94.38 95 ARG A O 1
ATOM 772 N N . LEU A 1 96 ? -16.230 -0.849 3.423 1.00 96.81 96 LEU A N 1
ATOM 773 C CA . LEU A 1 96 ? -15.692 0.495 3.619 1.00 96.81 96 LEU A CA 1
ATOM 774 C C . LEU A 1 96 ? -16.697 1.330 4.417 1.00 96.81 96 LEU A C 1
ATOM 776 O O . LEU A 1 96 ? -17.844 1.463 3.994 1.00 96.81 96 LEU A O 1
ATOM 780 N N . HIS A 1 97 ? -16.269 1.856 5.562 1.00 94.50 97 HIS A N 1
ATOM 781 C CA . HIS A 1 97 ? -17.052 2.786 6.373 1.00 94.50 97 HIS A CA 1
ATOM 782 C C . HIS A 1 97 ? -16.810 4.228 5.916 1.00 94.50 97 HIS A C 1
ATOM 784 O O . HIS A 1 97 ? -17.750 4.958 5.617 1.00 94.50 97 HIS A O 1
ATOM 790 N N . SER A 1 98 ? -15.541 4.627 5.808 1.00 97.50 98 SER A N 1
ATOM 791 C CA . SER A 1 98 ? -15.144 5.948 5.318 1.00 97.50 98 SER A CA 1
ATOM 792 C C . SER A 1 98 ? -13.734 5.923 4.733 1.00 97.50 98 SER A C 1
ATOM 794 O O . SER A 1 98 ? -12.936 5.033 5.027 1.00 97.50 98 SER A O 1
ATOM 796 N N . SER A 1 99 ? -13.407 6.907 3.900 1.00 98.56 99 SER A N 1
ATOM 797 C CA . SER A 1 99 ? -12.042 7.145 3.434 1.00 98.56 99 SER A CA 1
ATOM 798 C C . SER A 1 99 ? -11.822 8.616 3.120 1.00 98.56 99 SER A C 1
ATOM 800 O O . SER A 1 99 ? -12.770 9.329 2.789 1.00 98.56 99 SER A O 1
ATOM 802 N N . LYS A 1 100 ? -10.573 9.071 3.222 1.00 98.12 100 LYS A N 1
ATOM 803 C CA . LYS A 1 100 ? -10.174 10.419 2.810 1.00 98.12 100 LYS A CA 1
ATOM 804 C C . LYS A 1 100 ? -8.681 10.491 2.470 1.00 98.12 100 LYS A C 1
ATOM 806 O O . LYS A 1 100 ? -7.892 9.774 3.096 1.00 98.12 100 LYS A O 1
ATOM 811 N N . PRO A 1 101 ? -8.283 11.369 1.535 1.00 97.88 101 PRO A N 1
ATOM 812 C CA . PRO A 1 101 ? -6.898 11.799 1.428 1.00 97.88 101 PRO A CA 1
ATOM 813 C C . PRO A 1 101 ? -6.552 12.698 2.623 1.00 97.88 101 PRO A C 1
ATOM 815 O O . PRO A 1 101 ? -7.351 13.536 3.048 1.00 97.88 101 PRO A O 1
ATOM 818 N N . CYS A 1 102 ? -5.365 12.518 3.192 1.00 97.81 102 CYS A N 1
ATOM 819 C CA . CYS A 1 102 ? -4.864 13.336 4.287 1.00 97.81 102 CYS A CA 1
ATOM 820 C C . CYS A 1 102 ? -3.641 14.127 3.819 1.00 97.81 102 CYS A C 1
ATOM 822 O O . CYS A 1 102 ? -2.519 13.613 3.845 1.00 97.81 102 CYS A O 1
ATOM 824 N N . HIS A 1 103 ? -3.876 15.393 3.470 1.00 96.56 103 HIS A N 1
ATOM 825 C CA . HIS A 1 103 ? -2.834 16.332 3.066 1.00 96.56 103 HIS A CA 1
ATOM 826 C C . HIS A 1 103 ? -1.800 16.593 4.158 1.00 96.56 103 HIS A C 1
ATOM 828 O O . HIS A 1 103 ? -2.077 16.482 5.363 1.00 96.56 103 HIS A O 1
ATOM 834 N N . LEU A 1 104 ? -0.607 16.960 3.697 1.00 93.81 104 LEU A N 1
ATOM 835 C CA . LEU A 1 104 ? 0.462 17.518 4.509 1.00 93.81 104 LEU A CA 1
ATOM 836 C C . LEU A 1 104 ? 0.385 19.039 4.424 1.00 93.81 104 LEU A C 1
ATOM 838 O O . LEU A 1 104 ? 0.147 19.589 3.350 1.00 93.81 104 LEU A O 1
ATOM 842 N N . TYR A 1 105 ? 0.631 19.695 5.551 1.00 92.12 105 TYR A N 1
ATOM 843 C CA . TYR A 1 105 ? 0.568 21.145 5.669 1.00 92.12 105 TYR A CA 1
ATOM 844 C C . TYR A 1 105 ? 1.913 21.685 6.135 1.00 92.12 105 TYR A C 1
ATOM 846 O O . TYR A 1 105 ? 2.602 21.030 6.923 1.00 92.12 105 TYR A O 1
ATOM 854 N N . ASP A 1 106 ? 2.299 22.852 5.635 1.00 89.50 106 ASP A N 1
ATOM 855 C CA . ASP A 1 106 ? 3.446 23.581 6.160 1.00 89.50 106 ASP A CA 1
ATOM 856 C C . ASP A 1 106 ? 3.081 24.371 7.431 1.00 89.50 106 ASP A C 1
ATOM 858 O O . ASP A 1 106 ? 1.969 24.285 7.956 1.00 89.50 106 ASP A O 1
ATOM 862 N N . ASN A 1 107 ? 4.037 25.143 7.953 1.00 87.81 107 ASN A N 1
ATOM 863 C CA . ASN A 1 107 ? 3.835 25.929 9.173 1.00 87.81 107 ASN A CA 1
ATOM 864 C C . ASN A 1 107 ? 2.826 27.078 9.000 1.00 87.81 107 ASN A C 1
ATOM 866 O O . ASN A 1 107 ? 2.342 27.599 10.003 1.00 87.81 107 ASN A O 1
ATOM 870 N N . SER A 1 108 ? 2.531 27.481 7.763 1.00 90.81 108 SER A N 1
ATOM 871 C CA . SER A 1 108 ? 1.532 28.505 7.438 1.00 90.81 108 SER A CA 1
ATOM 872 C C . SER A 1 108 ? 0.123 27.912 7.331 1.00 90.81 108 SER A C 1
ATOM 874 O O . SER A 1 108 ? -0.853 28.658 7.318 1.00 90.81 108 SER A O 1
ATOM 876 N N . GLY A 1 109 ? 0.009 26.579 7.293 1.00 90.50 109 GLY A N 1
ATOM 877 C CA . GLY A 1 109 ? -1.244 25.864 7.073 1.00 90.50 109 GLY A CA 1
ATOM 878 C C . GLY A 1 109 ? -1.555 25.612 5.596 1.00 90.50 109 GLY A C 1
ATOM 879 O O . GLY A 1 109 ? -2.653 25.145 5.292 1.00 90.50 109 GLY A O 1
ATOM 880 N N . ASP A 1 110 ? -0.611 25.874 4.690 1.00 92.69 110 ASP A N 1
ATOM 881 C CA . ASP A 1 110 ? -0.780 25.636 3.258 1.00 92.69 110 ASP A CA 1
ATOM 882 C C . ASP A 1 110 ? -0.472 24.179 2.902 1.00 92.69 110 ASP A C 1
ATOM 884 O O . ASP A 1 110 ? 0.392 23.534 3.504 1.00 92.69 110 ASP A O 1
ATOM 888 N N . ILE A 1 111 ? -1.180 23.644 1.902 1.00 93.81 111 ILE A N 1
ATOM 889 C CA . ILE A 1 111 ? -0.963 22.275 1.420 1.00 93.81 111 ILE A CA 1
ATOM 890 C C . ILE A 1 111 ? 0.415 22.177 0.764 1.00 93.81 111 ILE A C 1
ATOM 892 O O . ILE A 1 111 ? 0.731 22.886 -0.193 1.00 93.81 111 ILE A O 1
ATOM 896 N N . ILE A 1 112 ? 1.223 21.230 1.233 1.00 91.25 112 ILE A N 1
ATOM 897 C CA . ILE A 1 112 ? 2.503 20.908 0.608 1.00 91.25 112 ILE A CA 1
ATOM 898 C C . ILE A 1 112 ? 2.225 20.091 -0.664 1.00 91.25 112 ILE A C 1
ATOM 900 O O . ILE A 1 112 ? 1.563 19.058 -0.569 1.00 91.25 112 ILE A O 1
ATOM 904 N N . PRO A 1 113 ? 2.776 20.466 -1.837 1.00 91.56 113 PRO A N 1
ATOM 905 C CA . PRO A 1 113 ? 2.620 19.701 -3.074 1.00 91.56 113 PRO A CA 1
ATOM 906 C C . PRO A 1 113 ? 3.443 18.408 -3.004 1.00 91.56 113 PRO A C 1
ATOM 908 O O . PRO A 1 113 ? 4.626 18.366 -3.358 1.00 91.56 113 PRO A O 1
ATOM 911 N N . THR A 1 114 ? 2.848 17.372 -2.421 1.00 91.69 114 THR A N 1
ATOM 912 C CA . THR A 1 114 ? 3.416 16.039 -2.210 1.00 91.69 114 THR A CA 1
ATOM 913 C C . THR A 1 114 ? 2.289 15.024 -2.046 1.00 91.69 114 THR A C 1
ATOM 915 O O . THR A 1 114 ? 1.129 15.393 -1.894 1.00 91.69 114 THR A O 1
ATOM 918 N N . ARG A 1 115 ? 2.657 13.741 -2.043 1.00 93.38 115 ARG A N 1
ATOM 919 C CA . ARG A 1 115 ? 1.749 12.620 -1.808 1.00 93.38 115 ARG A CA 1
ATOM 920 C C . ARG A 1 115 ? 1.030 12.751 -0.475 1.00 93.38 115 ARG A C 1
ATOM 922 O O . ARG A 1 115 ? 1.653 13.069 0.542 1.00 93.38 115 ARG A O 1
ATOM 929 N N . ASP A 1 116 ? -0.249 12.411 -0.504 1.00 95.75 116 ASP A N 1
ATOM 930 C CA . ASP A 1 116 ? -1.092 12.312 0.678 1.00 95.75 116 ASP A CA 1
ATOM 931 C C . ASP A 1 116 ? -0.875 10.994 1.425 1.00 95.75 116 ASP A C 1
ATOM 933 O O . ASP A 1 116 ? -0.436 9.983 0.865 1.00 95.75 116 ASP A O 1
ATOM 937 N N . ILE A 1 117 ? -1.263 10.990 2.701 1.00 98.19 117 ILE A N 1
ATOM 938 C CA . ILE A 1 117 ? -1.542 9.747 3.423 1.00 98.19 117 ILE A CA 1
ATOM 939 C C . ILE A 1 117 ? -2.991 9.366 3.116 1.00 98.19 117 ILE A C 1
ATOM 941 O O . ILE A 1 117 ? -3.908 10.130 3.411 1.00 98.19 117 ILE A O 1
ATOM 945 N N . LEU A 1 118 ? -3.227 8.186 2.551 1.00 98.62 118 LEU A N 1
ATOM 946 C CA . LEU A 1 118 ? -4.588 7.693 2.345 1.00 98.62 118 LEU A CA 1
ATOM 947 C C . LEU A 1 118 ? -5.097 7.052 3.638 1.00 98.62 118 LEU A C 1
AT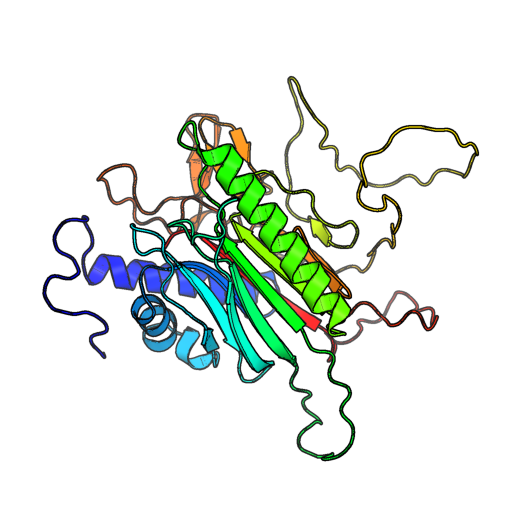OM 949 O O . LEU A 1 118 ? -4.504 6.088 4.112 1.00 98.62 118 LEU A O 1
ATOM 953 N N . LEU A 1 119 ? -6.220 7.533 4.173 1.00 98.75 119 LEU A N 1
ATOM 954 C CA . LEU A 1 119 ? -6.937 6.881 5.270 1.00 98.75 119 LEU A CA 1
ATOM 955 C C . LEU A 1 119 ? -8.166 6.146 4.730 1.00 98.75 119 LEU A C 1
ATOM 957 O O . LEU A 1 119 ? -9.013 6.755 4.076 1.00 98.75 119 LEU A O 1
ATOM 961 N N . ALA A 1 120 ? -8.305 4.868 5.073 1.00 98.62 120 ALA A N 1
ATOM 962 C CA . ALA A 1 120 ? -9.526 4.092 4.891 1.00 98.62 120 ALA A CA 1
ATOM 963 C C . ALA A 1 120 ? -9.928 3.424 6.211 1.00 98.62 120 ALA A C 1
ATOM 965 O O . ALA A 1 120 ? -9.135 2.704 6.812 1.00 98.62 120 ALA A O 1
ATOM 966 N N . VAL A 1 121 ? -11.163 3.640 6.655 1.00 97.88 121 VAL A N 1
ATOM 967 C CA . VAL A 1 121 ? -11.760 2.956 7.804 1.00 97.88 121 VAL A CA 1
ATOM 968 C C . VAL A 1 121 ? -12.637 1.829 7.280 1.00 97.88 121 VAL A C 1
ATOM 970 O O . VAL A 1 121 ? -13.618 2.052 6.568 1.00 97.88 121 VAL A O 1
ATOM 973 N N . LEU A 1 122 ? -12.255 0.605 7.615 1.00 95.38 122 LEU A N 1
ATOM 974 C CA . LEU A 1 122 ? -12.907 -0.624 7.198 1.00 95.38 122 LEU A CA 1
ATOM 975 C C . LEU A 1 122 ? -13.604 -1.277 8.387 1.00 95.38 122 LEU A C 1
ATOM 977 O O . LEU A 1 122 ? -13.114 -1.271 9.513 1.00 95.38 122 LEU A O 1
ATOM 981 N N . GLU A 1 123 ? -14.720 -1.927 8.115 1.00 91.25 123 GLU A N 1
ATOM 982 C CA . GLU A 1 123 ? -15.394 -2.805 9.058 1.00 91.25 123 GLU A CA 1
ATOM 983 C C . GLU A 1 123 ? -15.349 -4.221 8.508 1.00 91.25 123 GLU A C 1
ATOM 985 O O . GLU A 1 123 ? -15.715 -4.469 7.356 1.00 91.25 123 GLU A O 1
ATOM 990 N N . GLN A 1 124 ? -14.889 -5.166 9.322 1.00 86.12 124 GLN A N 1
ATOM 991 C CA . GLN A 1 124 ? -14.883 -6.567 8.926 1.00 86.12 124 GLN A CA 1
ATOM 992 C C . GLN A 1 124 ? -16.321 -7.043 8.671 1.00 86.12 124 GLN A C 1
ATOM 994 O O . GLN A 1 124 ? -17.270 -6.561 9.287 1.00 86.12 124 GLN A O 1
ATOM 999 N N . ARG A 1 125 ? -16.510 -7.986 7.754 1.00 83.69 125 ARG A N 1
ATOM 1000 C CA . ARG A 1 125 ? -17.773 -8.708 7.598 1.00 83.69 125 ARG A CA 1
ATOM 1001 C C . ARG A 1 125 ? -17.668 -10.023 8.355 1.00 83.69 125 ARG A C 1
ATOM 1003 O O . ARG A 1 125 ? -16.736 -10.788 8.123 1.00 83.69 125 ARG A O 1
ATOM 1010 N N . ASN A 1 126 ? -18.626 -10.296 9.236 1.00 67.00 126 ASN A N 1
ATOM 1011 C CA . ASN A 1 126 ? -18.730 -11.606 9.875 1.00 67.00 126 ASN A CA 1
ATOM 1012 C C . ASN A 1 126 ? -19.670 -12.465 9.025 1.00 67.00 126 ASN A C 1
ATOM 1014 O O . ASN A 1 126 ? -20.747 -11.998 8.659 1.00 67.00 126 ASN A O 1
ATOM 1018 N N . GLU A 1 127 ? -19.296 -13.713 8.739 1.00 57.19 127 GLU A N 1
ATOM 1019 C CA . GLU A 1 127 ? -20.115 -14.654 7.950 1.00 57.19 127 GLU A CA 1
ATOM 1020 C C . GLU A 1 127 ? -21.518 -14.862 8.568 1.00 57.19 127 GLU A C 1
ATOM 1022 O O . GLU A 1 127 ? -22.490 -15.063 7.846 1.00 57.19 127 GLU A O 1
ATOM 1027 N N . ASN A 1 128 ? -21.657 -14.654 9.886 1.00 49.53 128 ASN A N 1
ATOM 1028 C CA . ASN A 1 128 ? -22.925 -14.723 10.629 1.00 49.53 128 ASN A CA 1
ATOM 1029 C C . ASN A 1 128 ? -23.677 -13.377 10.760 1.00 49.53 128 ASN A C 1
ATOM 1031 O O . ASN A 1 128 ? -24.761 -13.332 11.338 1.00 49.53 128 ASN A O 1
ATOM 1035 N N . SER A 1 129 ? -23.137 -12.266 10.243 1.00 47.09 129 SER A N 1
ATOM 1036 C CA . SER A 1 129 ? -23.758 -10.927 10.333 1.00 47.09 129 SER A CA 1
ATOM 1037 C C . SER A 1 129 ? -25.005 -10.767 9.455 1.00 47.09 129 SER A C 1
ATOM 1039 O O . SER A 1 129 ? -25.715 -9.777 9.591 1.00 47.09 129 SER A O 1
ATOM 1041 N N . MET A 1 130 ? -25.268 -11.720 8.559 1.00 46.34 130 MET A N 1
ATOM 1042 C CA . MET A 1 130 ? -26.471 -11.769 7.720 1.00 46.34 130 MET A CA 1
ATOM 1043 C C . MET A 1 130 ? -27.715 -12.281 8.465 1.00 46.34 130 MET A C 1
ATOM 1045 O O . MET A 1 130 ? -28.800 -12.213 7.901 1.00 46.34 130 MET A O 1
ATOM 1049 N N . MET A 1 131 ? -27.579 -12.794 9.698 1.00 45.88 131 MET A N 1
ATOM 1050 C CA . MET A 1 131 ? -28.705 -13.377 10.450 1.00 45.88 131 MET A CA 1
ATOM 1051 C C . MET A 1 131 ? -29.085 -12.649 11.746 1.00 45.88 131 MET A C 1
ATOM 1053 O O . MET A 1 131 ? -30.128 -12.959 12.303 1.00 45.88 131 MET A O 1
ATOM 1057 N N . ASN A 1 132 ? -28.300 -11.678 12.223 1.00 39.81 132 ASN A N 1
ATOM 1058 C CA . ASN A 1 132 ? -28.624 -10.929 13.443 1.00 39.81 132 ASN A CA 1
ATOM 1059 C C . ASN A 1 132 ? -28.449 -9.424 13.210 1.00 39.81 132 ASN A C 1
ATOM 1061 O O . ASN A 1 132 ? -27.389 -8.855 13.480 1.00 39.81 132 ASN A O 1
ATOM 1065 N N . GLU A 1 133 ? -29.510 -8.775 12.727 1.00 41.97 133 GLU A N 1
ATOM 1066 C CA . GLU A 1 133 ? -29.683 -7.319 12.787 1.00 41.97 133 GLU A CA 1
ATOM 1067 C C . GLU A 1 133 ? -29.845 -6.890 14.254 1.00 41.97 133 GLU A C 1
ATOM 1069 O O . GLU A 1 133 ? -30.938 -6.662 14.759 1.00 41.97 133 GLU A O 1
ATOM 1074 N N . GLY A 1 134 ? -28.742 -6.857 14.997 1.00 42.69 134 GLY A N 1
ATOM 1075 C CA . GLY A 1 134 ? -28.779 -6.476 16.403 1.00 42.69 134 GLY A CA 1
ATOM 1076 C C . GLY A 1 134 ? -27.505 -6.851 17.137 1.00 42.69 134 GLY A C 1
ATOM 1077 O O . GLY A 1 134 ? -27.406 -7.937 17.694 1.00 42.69 134 GLY A O 1
ATOM 1078 N N . LYS A 1 135 ? -26.549 -5.916 17.184 1.00 42.56 135 LYS A N 1
ATOM 1079 C CA . LYS A 1 135 ? -25.279 -5.984 17.938 1.00 42.56 135 LYS A CA 1
ATOM 1080 C C . LYS A 1 135 ? -24.216 -6.953 17.396 1.00 42.56 135 LYS A C 1
ATOM 1082 O O . LYS A 1 135 ? -23.722 -7.816 18.115 1.00 42.56 135 LYS A O 1
ATOM 1087 N N . THR A 1 136 ? -23.715 -6.712 16.187 1.00 45.38 136 THR A N 1
ATOM 1088 C CA . THR A 1 136 ? -22.312 -7.051 15.890 1.00 45.38 136 THR A CA 1
ATOM 1089 C C . THR A 1 136 ? -21.429 -5.864 16.265 1.00 45.38 136 THR A C 1
ATOM 1091 O O . THR A 1 136 ? -21.367 -4.872 15.543 1.00 45.38 136 THR A O 1
ATOM 1094 N N . SER A 1 137 ? -20.756 -5.961 17.411 1.00 52.06 137 SER A N 1
ATOM 1095 C CA . SER A 1 137 ? -19.624 -5.105 17.782 1.00 52.06 137 SER A CA 1
ATOM 1096 C C . SER A 1 137 ? -18.455 -5.398 16.834 1.00 52.06 137 SER A C 1
ATOM 1098 O O . SER A 1 137 ? -17.569 -6.186 17.158 1.00 52.06 137 SER A O 1
ATOM 1100 N N . ASN A 1 138 ? -18.479 -4.856 15.614 1.00 67.94 138 ASN A N 1
ATOM 1101 C CA . ASN A 1 138 ? -17.313 -4.933 14.743 1.00 67.94 138 ASN A CA 1
ATOM 1102 C C . ASN A 1 138 ? -16.463 -3.688 14.946 1.00 67.94 138 ASN A C 1
ATOM 1104 O O . ASN A 1 138 ? -16.806 -2.598 14.506 1.00 67.94 138 ASN A O 1
ATOM 1108 N N . THR A 1 139 ? -15.343 -3.879 15.643 1.00 79.75 139 THR A N 1
ATOM 1109 C CA . THR A 1 139 ? -14.325 -2.849 15.843 1.00 79.75 139 THR A CA 1
ATOM 1110 C C . THR A 1 139 ? -13.857 -2.328 14.479 1.00 79.75 139 THR A C 1
ATOM 1112 O O . THR A 1 139 ? -13.470 -3.153 13.640 1.00 79.75 139 THR A O 1
ATOM 1115 N N . PRO A 1 140 ? -13.898 -1.008 14.231 1.00 90.62 140 PRO A N 1
ATOM 1116 C CA . PRO A 1 140 ? -13.397 -0.428 12.993 1.00 90.62 140 PRO A CA 1
ATOM 1117 C C . PRO A 1 140 ? -11.879 -0.600 12.902 1.00 90.62 140 PRO A C 1
ATOM 1119 O O . PRO A 1 140 ? -11.172 -0.507 13.905 1.00 90.62 140 PRO A O 1
ATOM 1122 N N . LEU A 1 141 ? -11.400 -0.841 11.685 1.00 94.38 141 LEU A N 1
ATOM 1123 C CA . LEU A 1 141 ? -9.996 -0.964 11.318 1.00 94.38 141 LEU A CA 1
ATOM 1124 C C . LEU A 1 141 ? -9.613 0.219 10.430 1.00 94.38 141 LEU A C 1
ATOM 1126 O O . LEU A 1 141 ? -10.030 0.283 9.276 1.00 94.38 141 LEU A O 1
ATOM 1130 N N . ALA A 1 142 ? -8.804 1.138 10.945 1.00 97.94 142 ALA A N 1
ATOM 1131 C CA . ALA A 1 142 ? -8.212 2.196 10.136 1.00 97.94 142 ALA A CA 1
ATOM 1132 C C . ALA A 1 142 ? -6.917 1.710 9.477 1.00 97.94 142 ALA A C 1
ATOM 1134 O O . ALA A 1 142 ? -5.991 1.268 10.157 1.00 97.94 142 ALA A O 1
ATOM 1135 N N . ILE A 1 143 ? -6.842 1.837 8.156 1.00 98.38 143 ILE A N 1
ATOM 1136 C CA . ILE A 1 143 ? -5.634 1.620 7.365 1.00 98.38 143 ILE A CA 1
ATOM 1137 C C . ILE A 1 143 ? -5.143 2.967 6.842 1.00 98.38 143 ILE A C 1
ATOM 1139 O O . ILE A 1 143 ? -5.883 3.688 6.173 1.00 98.38 143 ILE A O 1
ATOM 1143 N N . LEU A 1 144 ? -3.887 3.284 7.140 1.00 98.69 144 LEU A N 1
ATOM 1144 C CA . LEU A 1 144 ? -3.172 4.454 6.644 1.00 98.69 144 LEU A CA 1
ATOM 1145 C C . LEU A 1 144 ? -2.133 3.982 5.621 1.00 98.69 144 LEU A C 1
ATOM 1147 O O . LEU A 1 144 ? -1.162 3.326 5.996 1.00 98.69 144 LEU A O 1
ATOM 1151 N N . VAL A 1 145 ? -2.328 4.291 4.339 1.00 98.56 145 VAL A N 1
ATOM 1152 C CA . VAL A 1 145 ? -1.357 3.985 3.275 1.00 98.56 145 VAL A CA 1
ATOM 1153 C C . VAL A 1 145 ? -0.468 5.202 3.049 1.00 98.56 145 VAL A C 1
ATOM 1155 O O . VAL A 1 145 ? -0.959 6.315 2.859 1.00 98.56 145 VAL A O 1
ATOM 1158 N N . ASN A 1 146 ? 0.842 4.986 3.117 1.00 97.50 146 ASN A N 1
ATOM 1159 C CA . ASN A 1 146 ? 1.853 6.031 3.149 1.00 97.50 146 ASN A CA 1
ATOM 1160 C C . ASN A 1 146 ? 2.782 5.941 1.933 1.00 97.50 146 ASN A C 1
ATOM 1162 O O . ASN A 1 146 ? 3.229 4.860 1.557 1.00 97.50 146 ASN A O 1
ATOM 1166 N N . HIS A 1 147 ? 3.127 7.100 1.375 1.00 95.44 147 HIS A N 1
ATOM 1167 C CA . HIS A 1 147 ? 4.253 7.258 0.462 1.00 95.44 147 HIS A CA 1
ATOM 1168 C C . HIS A 1 147 ? 4.969 8.576 0.783 1.00 95.44 147 HIS A C 1
ATOM 1170 O O . HIS A 1 147 ? 4.693 9.629 0.207 1.00 95.44 147 HIS A O 1
ATOM 1176 N N . HIS A 1 148 ? 5.871 8.541 1.760 1.00 93.81 148 HIS A N 1
ATOM 1177 C CA . HIS A 1 148 ? 6.499 9.751 2.297 1.00 93.81 148 HIS A CA 1
ATOM 1178 C C . HIS A 1 148 ? 7.484 10.372 1.299 1.00 93.81 148 HIS A C 1
ATOM 1180 O O . HIS A 1 148 ? 7.985 9.686 0.409 1.00 93.81 148 HIS A O 1
ATOM 1186 N N . PRO A 1 149 ? 7.787 11.678 1.398 1.00 88.50 149 PRO A N 1
ATOM 1187 C CA . PRO A 1 149 ? 8.722 12.363 0.506 1.00 88.50 149 PRO A CA 1
ATOM 1188 C C . PRO A 1 149 ? 10.078 11.653 0.345 1.00 88.50 149 PRO A C 1
ATOM 1190 O O . PRO A 1 149 ? 10.7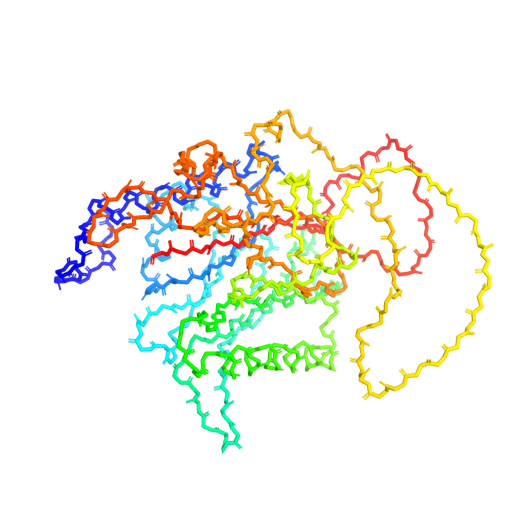19 11.298 1.328 1.00 88.50 149 PRO A O 1
ATOM 1193 N N . SER A 1 150 ? 10.546 11.491 -0.898 1.00 82.88 150 SER A N 1
ATOM 1194 C CA . SER A 1 150 ? 11.819 10.819 -1.208 1.00 82.88 150 SER A CA 1
ATOM 1195 C C . SER A 1 150 ? 13.022 11.483 -0.534 1.00 82.88 150 SER A C 1
ATOM 1197 O O . SER A 1 150 ? 13.018 12.697 -0.338 1.00 82.88 150 SER A O 1
ATOM 1199 N N . LYS A 1 151 ? 14.109 10.737 -0.301 1.00 74.00 151 LYS A N 1
ATOM 1200 C CA . LYS A 1 151 ? 15.353 11.250 0.318 1.00 74.00 151 LYS A CA 1
ATOM 1201 C C . LYS A 1 151 ? 16.116 12.313 -0.489 1.00 74.00 151 LYS A C 1
ATOM 1203 O O . LYS A 1 151 ? 16.991 12.984 0.053 1.00 74.00 151 LYS A O 1
ATOM 1208 N N . LEU A 1 152 ? 15.822 12.468 -1.779 1.00 61.06 152 LEU A N 1
ATOM 1209 C CA . LEU A 1 152 ? 16.569 13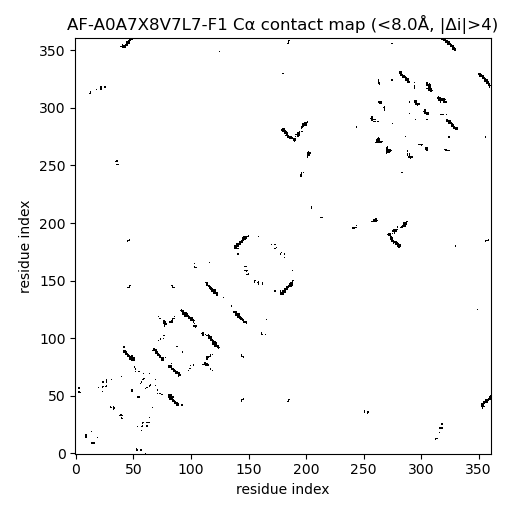.354 -2.671 1.00 61.06 152 LEU A CA 1
ATOM 1210 C C . LEU A 1 152 ? 16.168 14.828 -2.472 1.00 61.06 152 LEU A C 1
ATOM 1212 O O . LEU A 1 152 ? 14.993 15.181 -2.523 1.00 61.06 152 LEU A O 1
ATOM 1216 N N . GLY A 1 153 ? 17.167 15.696 -2.270 1.00 55.88 153 GLY A N 1
ATOM 1217 C CA . GLY A 1 153 ? 17.010 17.154 -2.154 1.00 55.88 153 GLY A CA 1
ATOM 1218 C C . GLY A 1 153 ? 17.157 17.695 -0.725 1.00 55.88 153 GLY A C 1
ATOM 1219 O O . GLY A 1 153 ? 16.732 17.065 0.242 1.00 55.88 153 GLY A O 1
ATOM 1220 N N . LYS A 1 154 ? 17.748 18.895 -0.591 1.00 49.28 154 LYS A N 1
ATOM 1221 C CA . LYS A 1 154 ? 18.067 19.548 0.701 1.00 49.28 154 LYS A CA 1
ATOM 1222 C C . LYS A 1 154 ? 16.836 19.829 1.583 1.00 49.28 154 LYS A C 1
ATOM 1224 O O . LYS A 1 154 ? 16.973 19.911 2.795 1.00 49.28 154 LYS A O 1
ATOM 1229 N N . SER A 1 155 ? 15.645 19.948 0.991 1.00 59.94 155 SER A N 1
ATOM 1230 C CA . SER A 1 155 ? 14.370 20.199 1.686 1.00 59.94 155 SER A CA 1
ATOM 1231 C C . SER A 1 155 ? 13.575 18.928 2.020 1.00 59.94 155 SER A C 1
ATOM 1233 O O . SER A 1 155 ? 12.534 19.006 2.671 1.00 59.94 155 SER A O 1
ATOM 1235 N N . SER A 1 156 ? 14.044 17.750 1.593 1.00 62.88 156 SER A N 1
ATOM 1236 C CA . SER A 1 156 ? 13.295 16.496 1.742 1.00 62.88 156 SER A CA 1
ATOM 1237 C C . SER A 1 156 ? 13.151 16.038 3.193 1.00 62.88 156 SER A C 1
ATOM 1239 O O . SER A 1 156 ? 12.118 15.481 3.551 1.00 62.88 156 SER A O 1
ATOM 1241 N N . GLN A 1 157 ? 14.158 16.292 4.035 1.00 70.81 157 GLN A N 1
ATOM 1242 C CA . GLN A 1 157 ? 14.147 15.866 5.436 1.00 70.81 157 GLN A CA 1
ATOM 1243 C C . GLN A 1 157 ? 13.038 16.560 6.231 1.00 70.81 157 GLN A C 1
ATOM 1245 O O . GLN A 1 157 ? 12.312 15.891 6.959 1.00 70.81 157 GLN A O 1
ATOM 1250 N N . GLY A 1 158 ? 12.851 17.870 6.031 1.00 80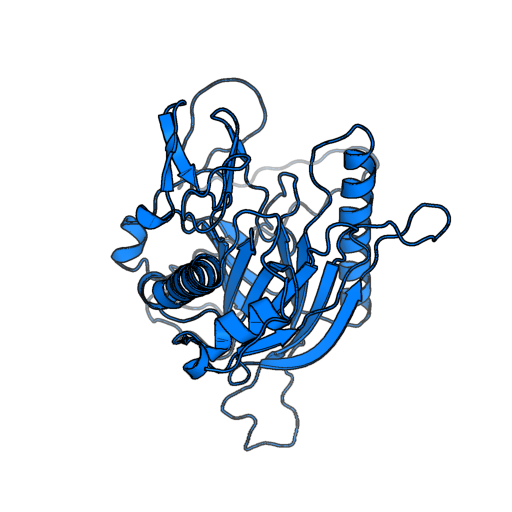.44 158 GLY A N 1
ATOM 1251 C CA . GLY A 1 158 ? 11.751 18.610 6.655 1.00 80.44 158 GLY A CA 1
ATOM 1252 C C . GLY A 1 158 ? 10.391 18.051 6.243 1.00 80.44 158 GLY A C 1
ATOM 1253 O O . GLY A 1 158 ? 9.563 17.766 7.098 1.00 80.44 158 GLY A O 1
ATOM 1254 N N . LYS A 1 159 ? 10.196 17.778 4.945 1.00 83.00 159 LYS A N 1
ATOM 1255 C CA . LYS A 1 159 ? 8.939 17.207 4.440 1.00 83.00 159 LYS A CA 1
ATOM 1256 C C . LYS A 1 159 ? 8.669 15.787 4.962 1.00 83.00 159 LYS A C 1
ATOM 1258 O O . LYS A 1 159 ? 7.515 15.467 5.230 1.00 83.00 159 LYS A O 1
ATOM 1263 N N . ARG A 1 160 ? 9.697 14.940 5.120 1.00 87.38 160 ARG A N 1
ATOM 1264 C CA . ARG A 1 160 ? 9.549 13.606 5.740 1.00 87.38 160 ARG A CA 1
ATOM 1265 C C . ARG A 1 160 ? 9.136 13.708 7.204 1.00 87.38 160 ARG A C 1
ATOM 1267 O O . ARG A 1 160 ? 8.212 13.019 7.621 1.00 87.38 160 ARG A O 1
ATOM 1274 N N . GLN A 1 161 ? 9.753 14.616 7.957 1.00 88.19 161 GLN A N 1
ATOM 1275 C CA . GLN A 1 161 ? 9.354 14.868 9.338 1.00 88.19 161 GLN A CA 1
ATOM 1276 C C . GLN A 1 161 ? 7.895 15.345 9.412 1.00 88.19 161 GLN A C 1
ATOM 1278 O O . GLN A 1 161 ? 7.115 14.778 10.172 1.00 88.19 161 GLN A O 1
ATOM 1283 N N . THR A 1 162 ? 7.488 16.286 8.553 1.00 91.69 162 THR A N 1
ATOM 1284 C CA . THR A 1 162 ? 6.087 16.723 8.440 1.00 91.69 162 THR A CA 1
ATOM 1285 C C . THR A 1 162 ? 5.141 15.562 8.119 1.00 91.69 162 THR A C 1
ATOM 1287 O O . THR A 1 162 ? 4.062 15.477 8.701 1.00 91.69 162 THR A O 1
ATOM 1290 N N . ALA A 1 163 ? 5.536 14.639 7.236 1.00 93.69 163 ALA A N 1
ATOM 1291 C CA . ALA A 1 163 ? 4.751 13.448 6.912 1.00 93.69 163 ALA A CA 1
ATOM 1292 C C . ALA A 1 163 ? 4.577 12.520 8.127 1.00 93.69 163 ALA A C 1
ATOM 1294 O O . ALA A 1 163 ? 3.469 12.064 8.410 1.00 93.69 163 ALA A O 1
ATOM 1295 N N . MET A 1 164 ? 5.652 12.281 8.884 1.00 93.06 164 MET A N 1
ATOM 1296 C CA . MET A 1 164 ? 5.614 11.484 10.113 1.00 93.06 164 MET A CA 1
ATOM 1297 C C . MET A 1 164 ? 4.783 12.148 11.215 1.00 93.06 164 MET A C 1
ATOM 1299 O O . MET A 1 164 ? 4.021 11.468 11.900 1.00 93.06 164 MET A O 1
ATOM 1303 N N . ASP A 1 165 ? 4.881 13.465 11.378 1.00 92.94 165 ASP A N 1
ATOM 1304 C CA . ASP A 1 165 ? 4.085 14.203 12.362 1.00 92.94 165 ASP A CA 1
ATOM 1305 C C . ASP A 1 165 ? 2.606 14.223 11.978 1.00 92.94 165 ASP A C 1
ATOM 1307 O O . ASP A 1 165 ? 1.738 14.012 12.829 1.00 92.94 165 ASP A O 1
ATOM 1311 N N . ARG A 1 166 ? 2.309 14.348 10.680 1.00 95.75 166 ARG A N 1
ATOM 1312 C CA . ARG A 1 166 ? 0.952 14.195 10.157 1.00 95.75 166 ARG A CA 1
ATOM 1313 C C . ARG A 1 166 ? 0.403 12.798 10.425 1.00 95.75 166 ARG A C 1
ATOM 1315 O O . ARG A 1 166 ? -0.731 12.681 10.882 1.00 95.75 166 ARG A O 1
ATOM 1322 N N . LEU A 1 167 ? 1.194 11.751 10.192 1.00 96.75 167 LEU A N 1
ATOM 1323 C CA . LEU A 1 167 ? 0.802 10.376 10.489 1.00 96.75 167 LEU A CA 1
ATOM 1324 C C . LEU A 1 167 ? 0.473 10.189 11.976 1.00 96.75 167 LEU A C 1
ATOM 1326 O O . LEU A 1 167 ? -0.581 9.644 12.297 1.00 96.75 167 LEU A O 1
ATOM 1330 N N . ARG A 1 168 ? 1.334 10.672 12.881 1.00 94.94 168 ARG A N 1
ATOM 1331 C CA . ARG A 1 168 ? 1.101 10.604 14.336 1.00 94.94 168 ARG A CA 1
ATOM 1332 C C . ARG A 1 168 ? -0.185 11.319 14.733 1.00 94.94 168 ARG A C 1
ATOM 1334 O O . ARG A 1 168 ? -1.016 10.733 15.417 1.00 94.94 168 ARG A O 1
ATOM 1341 N N . PHE A 1 169 ? -0.386 12.534 14.227 1.00 96.06 169 PHE A N 1
ATOM 1342 C CA . PHE A 1 169 ? -1.604 13.303 14.469 1.00 96.06 169 PHE A CA 1
ATOM 1343 C C . PHE A 1 169 ? -2.871 12.547 14.035 1.00 96.06 169 PHE A C 1
ATOM 1345 O O . PHE A 1 169 ? -3.874 12.550 14.751 1.00 96.06 169 PHE A O 1
ATOM 1352 N N . LEU A 1 170 ? -2.836 11.881 12.873 1.00 97.88 170 LEU A N 1
ATOM 1353 C CA . LEU A 1 170 ? -3.956 11.069 12.389 1.00 97.88 170 LEU A CA 1
ATOM 1354 C C . LEU A 1 170 ? -4.224 9.876 13.311 1.00 97.88 170 LEU A C 1
ATOM 1356 O O . LEU A 1 170 ? -5.378 9.620 13.639 1.00 97.88 170 LEU A O 1
ATOM 1360 N N . VAL A 1 171 ? -3.178 9.170 13.752 1.00 96.62 171 VAL A N 1
ATOM 1361 C CA . VAL A 1 171 ? -3.302 8.039 14.686 1.00 96.62 171 VAL A CA 1
ATOM 1362 C C . VAL A 1 171 ? -3.904 8.489 16.017 1.00 96.62 171 VAL A C 1
ATOM 1364 O O . VAL A 1 171 ? -4.835 7.851 16.505 1.00 96.62 171 VAL A O 1
ATOM 1367 N N . ASP A 1 172 ? -3.427 9.598 16.582 1.00 96.00 172 ASP A N 1
ATOM 1368 C CA . ASP A 1 172 ? -3.944 10.141 17.842 1.00 96.00 172 ASP A CA 1
ATOM 1369 C C . ASP A 1 172 ? -5.410 10.581 17.713 1.00 96.00 172 ASP A C 1
ATOM 1371 O O . ASP A 1 172 ? -6.223 10.289 18.591 1.00 96.00 172 ASP A O 1
ATOM 1375 N N . SER A 1 173 ? -5.772 11.208 16.588 1.00 96.81 173 SER A N 1
ATOM 1376 C CA . SER A 1 173 ? -7.160 11.600 16.301 1.00 96.81 173 SER A CA 1
ATOM 1377 C C . SER A 1 173 ? -8.079 10.381 16.192 1.00 96.81 173 SER A C 1
ATOM 1379 O O . SER A 1 173 ? -9.127 10.339 16.828 1.00 96.81 173 SER A O 1
ATOM 1381 N N . LEU A 1 174 ? -7.661 9.347 15.456 1.00 95.94 174 LEU A N 1
ATOM 1382 C CA . LEU A 1 174 ? -8.414 8.097 15.321 1.00 95.94 174 LEU A CA 1
ATOM 1383 C C . LEU A 1 174 ? -8.615 7.405 16.676 1.00 95.94 174 LEU A C 1
ATOM 1385 O O . LEU A 1 174 ? -9.709 6.926 16.973 1.00 95.94 174 LEU A O 1
ATOM 1389 N N . LYS A 1 175 ? -7.583 7.383 17.529 1.00 92.94 175 LYS A N 1
ATOM 1390 C CA . LYS A 1 175 ? -7.692 6.856 18.896 1.00 92.94 175 LYS A CA 1
ATOM 1391 C C . LYS A 1 175 ? -8.692 7.654 19.734 1.00 92.94 175 LYS A C 1
ATOM 1393 O O . LYS A 1 175 ? -9.494 7.050 20.442 1.00 92.94 175 LYS A O 1
ATOM 1398 N N . ALA A 1 176 ? -8.665 8.984 19.644 1.00 94.06 176 ALA A N 1
ATOM 1399 C CA . ALA A 1 176 ? -9.609 9.855 20.345 1.00 94.06 176 ALA A CA 1
ATOM 1400 C C . ALA A 1 176 ? -11.061 9.655 19.869 1.00 94.06 176 ALA A C 1
ATOM 1402 O O . ALA A 1 176 ? -11.983 9.723 20.677 1.00 94.06 176 ALA A O 1
ATOM 1403 N N . GLU A 1 177 ? -11.260 9.331 18.588 1.00 93.12 177 GLU A N 1
ATOM 1404 C CA . GLU A 1 177 ? -12.556 8.952 18.001 1.00 93.12 177 GLU A CA 1
ATOM 1405 C C . GLU A 1 177 ? -13.000 7.516 18.361 1.00 93.12 177 GLU A C 1
ATOM 1407 O O . GLU A 1 177 ? -14.076 7.074 17.960 1.00 93.12 177 GLU A O 1
ATOM 1412 N N . GLY A 1 178 ? -12.201 6.768 19.131 1.00 89.44 178 GLY A N 1
ATOM 1413 C CA . GLY A 1 178 ? -12.530 5.411 19.573 1.00 89.44 178 GLY A CA 1
ATOM 1414 C C . GLY A 1 178 ? -12.192 4.310 18.563 1.00 89.44 178 GLY A C 1
ATOM 1415 O O . GLY A 1 178 ? -12.640 3.170 18.722 1.00 89.44 178 GLY A O 1
ATOM 1416 N N . VAL A 1 179 ? -11.386 4.600 17.536 1.00 90.81 179 VAL A N 1
ATOM 1417 C CA . VAL A 1 179 ? -10.895 3.583 16.599 1.00 90.81 179 VAL A CA 1
ATOM 1418 C C . VAL A 1 179 ? -9.838 2.723 17.291 1.00 90.81 179 VAL A C 1
ATOM 1420 O O . VAL A 1 179 ? -8.681 3.106 17.447 1.00 90.81 179 VAL A O 1
ATOM 1423 N N . GLY A 1 180 ? -10.255 1.529 17.715 1.00 85.12 180 GLY A N 1
ATOM 1424 C CA . GLY A 1 180 ? -9.416 0.610 18.485 1.00 85.12 180 GLY A CA 1
ATOM 1425 C C . GLY A 1 180 ? -8.401 -0.195 17.669 1.00 85.12 180 GLY A C 1
ATOM 1426 O O . GLY A 1 180 ? -7.575 -0.872 18.272 1.00 85.12 180 GLY A O 1
ATOM 1427 N N . GLN A 1 181 ? -8.465 -0.171 16.332 1.00 92.88 181 GLN A N 1
ATOM 1428 C CA . GLN A 1 181 ? -7.541 -0.902 15.455 1.00 92.88 181 GLN A CA 1
ATOM 1429 C C . GLN A 1 181 ? -7.003 0.018 14.365 1.00 92.88 181 GLN A C 1
ATOM 1431 O O . GLN A 1 181 ? -7.772 0.529 13.551 1.00 92.88 181 GLN A O 1
ATOM 1436 N N . ILE A 1 182 ? -5.686 0.223 14.338 1.00 96.00 182 ILE A N 1
ATOM 1437 C CA . ILE A 1 182 ? -5.032 1.131 13.387 1.00 96.00 182 ILE A CA 1
ATOM 1438 C C . ILE A 1 182 ? -3.775 0.467 12.843 1.00 96.00 182 ILE A C 1
ATOM 1440 O O . ILE A 1 182 ? -2.950 -0.035 13.603 1.00 96.00 182 ILE A O 1
ATOM 1444 N N . MET A 1 183 ? -3.610 0.491 11.527 1.00 96.56 183 MET A N 1
ATOM 1445 C CA . MET A 1 183 ? -2.430 -0.017 10.842 1.00 96.56 183 MET A CA 1
ATOM 1446 C C . MET A 1 183 ? -1.931 1.035 9.853 1.00 96.56 183 MET A C 1
ATOM 1448 O O . MET A 1 183 ? -2.701 1.501 9.016 1.00 96.56 183 MET A O 1
ATOM 1452 N N . ALA A 1 184 ? -0.655 1.408 9.928 1.00 97.88 184 ALA A N 1
ATOM 1453 C CA . ALA A 1 184 ? -0.024 2.257 8.919 1.00 97.88 184 ALA A CA 1
ATOM 1454 C C . ALA A 1 184 ? 0.958 1.426 8.104 1.00 97.88 184 ALA A C 1
ATOM 1456 O O . ALA A 1 184 ? 1.886 0.878 8.680 1.00 97.88 184 ALA A O 1
ATOM 1457 N N . ILE A 1 185 ? 0.761 1.353 6.790 1.00 97.56 185 ILE A N 1
ATOM 1458 C CA . ILE A 1 185 ? 1.614 0.626 5.843 1.00 97.56 185 ILE A CA 1
ATOM 1459 C C . ILE A 1 185 ? 2.064 1.540 4.711 1.00 97.56 185 ILE A C 1
ATOM 1461 O O . ILE A 1 185 ? 1.456 2.586 4.483 1.00 97.56 185 ILE A O 1
ATOM 1465 N N . GLY A 1 186 ? 3.089 1.134 3.971 1.00 96.00 186 GLY A N 1
ATOM 1466 C CA . GLY A 1 186 ? 3.523 1.839 2.766 1.00 96.00 186 GLY A CA 1
ATOM 1467 C C . GLY A 1 186 ? 5.029 2.032 2.707 1.00 96.00 186 GLY A C 1
ATOM 1468 O O . GLY A 1 186 ? 5.763 1.323 3.395 1.00 96.00 186 GLY A O 1
ATOM 1469 N N . ASP A 1 187 ? 5.444 2.998 1.892 1.00 95.31 187 ASP A N 1
ATOM 1470 C CA . ASP A 1 187 ? 6.822 3.468 1.749 1.00 95.31 187 ASP A CA 1
ATOM 1471 C C . ASP A 1 187 ? 7.024 4.744 2.577 1.00 95.31 187 ASP A C 1
ATOM 1473 O O . ASP A 1 187 ? 6.461 5.806 2.292 1.00 95.31 187 ASP A O 1
ATOM 1477 N N . PHE A 1 188 ? 7.844 4.652 3.616 1.00 93.62 188 PHE A N 1
ATOM 1478 C CA . PHE A 1 188 ? 8.139 5.764 4.514 1.00 93.62 188 PHE A CA 1
ATOM 1479 C C . PHE A 1 188 ? 9.371 6.563 4.077 1.00 93.62 188 PHE A C 1
ATOM 1481 O O . PHE A 1 188 ? 9.672 7.595 4.675 1.00 93.62 188 PHE A O 1
ATOM 1488 N N . ASN A 1 189 ? 10.083 6.132 3.026 1.00 90.62 189 ASN A N 1
ATOM 1489 C CA . ASN A 1 189 ? 11.301 6.773 2.525 1.00 90.62 189 ASN A CA 1
ATOM 1490 C C . ASN A 1 189 ? 12.346 7.076 3.620 1.00 90.62 189 ASN A C 1
ATOM 1492 O O . ASN A 1 189 ? 13.208 7.945 3.471 1.00 90.62 189 ASN A O 1
ATOM 1496 N N . GLU A 1 190 ? 12.283 6.338 4.722 1.00 86.50 190 GLU A N 1
ATOM 1497 C CA . GLU A 1 190 ? 13.132 6.397 5.902 1.00 86.50 190 GLU A CA 1
ATOM 1498 C C . GLU A 1 190 ? 13.013 5.053 6.623 1.00 86.50 190 GLU A C 1
ATOM 1500 O O . GLU A 1 190 ? 11.989 4.378 6.509 1.00 86.50 190 GLU A O 1
ATOM 1505 N N . GLU A 1 191 ? 14.071 4.625 7.312 1.00 83.50 191 GLU A N 1
ATOM 1506 C CA . GLU A 1 191 ? 13.973 3.404 8.108 1.00 83.50 191 GLU A CA 1
ATOM 1507 C C . GLU A 1 191 ? 13.043 3.658 9.287 1.00 83.50 191 GLU A C 1
ATOM 1509 O O . GLU A 1 191 ? 13.242 4.594 10.064 1.00 83.50 191 GLU A O 1
ATOM 1514 N N . VAL A 1 192 ? 12.021 2.817 9.405 1.00 79.00 192 VAL A N 1
ATOM 1515 C CA . VAL A 1 192 ? 11.038 2.916 10.476 1.00 79.00 192 VAL A CA 1
ATOM 1516 C C . VAL A 1 192 ? 11.156 1.731 11.423 1.00 79.00 192 VAL A C 1
ATOM 1518 O O . VAL A 1 192 ? 11.281 0.575 11.005 1.00 79.00 192 VAL A O 1
ATOM 1521 N N . GLU A 1 193 ? 11.097 2.018 12.722 1.00 79.31 193 GLU A N 1
ATOM 1522 C CA . GLU A 1 193 ? 11.042 0.973 13.737 1.00 79.31 193 GLU A CA 1
ATOM 1523 C C . GLU A 1 193 ? 9.733 0.191 13.605 1.00 79.31 193 GLU A C 1
ATOM 1525 O O . GLU A 1 193 ? 8.656 0.754 13.398 1.00 79.31 193 GLU A O 1
ATOM 1530 N N . SER A 1 194 ? 9.832 -1.132 13.706 1.00 81.19 194 SER A N 1
ATOM 1531 C CA . SER A 1 194 ? 8.655 -1.998 13.700 1.00 81.19 194 SER A CA 1
ATOM 1532 C C . SER A 1 194 ? 8.078 -2.095 15.120 1.00 81.19 194 SER A C 1
ATOM 1534 O O . SER A 1 194 ? 8.853 -2.240 16.069 1.00 81.19 194 SER A O 1
ATOM 1536 N N . PRO A 1 195 ? 6.745 -2.033 15.297 1.00 79.75 195 PRO A N 1
ATOM 1537 C CA . PRO A 1 195 ? 6.102 -2.185 16.596 1.00 79.75 195 PRO A CA 1
ATOM 1538 C C . PRO A 1 195 ? 6.482 -3.502 17.274 1.00 79.75 195 PRO A C 1
ATOM 1540 O O . PRO A 1 195 ? 6.647 -4.523 16.612 1.00 79.75 195 PRO A O 1
ATOM 1543 N N . ALA A 1 196 ? 6.550 -3.516 18.608 1.00 73.94 196 ALA A N 1
ATOM 1544 C CA . ALA A 1 196 ? 6.927 -4.713 19.375 1.00 73.94 196 ALA A CA 1
ATOM 1545 C C . ALA A 1 196 ? 5.990 -5.918 19.140 1.00 73.94 196 ALA A C 1
ATOM 1547 O O . ALA A 1 196 ? 6.385 -7.073 19.282 1.00 73.94 196 ALA A O 1
ATOM 1548 N N . ASN A 1 197 ? 4.744 -5.643 18.765 1.00 73.88 197 ASN A N 1
ATOM 1549 C CA . ASN A 1 197 ? 3.697 -6.598 18.416 1.00 73.88 197 ASN A CA 1
ATOM 1550 C C . ASN A 1 197 ? 3.698 -7.019 16.930 1.00 73.88 197 ASN A C 1
ATOM 1552 O O . ASN A 1 197 ? 2.780 -7.722 16.498 1.00 73.88 197 ASN A O 1
ATOM 1556 N N . LEU A 1 198 ? 4.711 -6.610 16.160 1.00 77.94 198 LEU A N 1
ATOM 1557 C CA . LEU A 1 198 ? 4.947 -7.02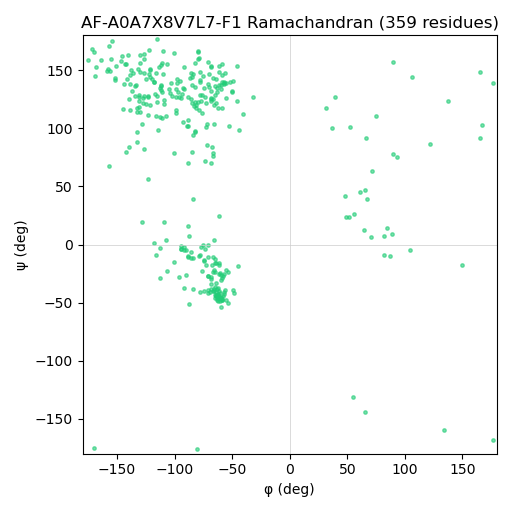2 14.780 1.00 77.94 198 LEU A CA 1
ATOM 1558 C C . LEU A 1 198 ? 6.270 -7.794 14.683 1.00 77.94 198 LEU A C 1
ATOM 1560 O O . LEU A 1 198 ? 7.355 -7.232 14.811 1.00 77.94 198 LEU A O 1
ATOM 1564 N N . GLN A 1 199 ? 6.192 -9.097 14.425 1.00 81.44 199 GLN A N 1
ATOM 1565 C CA . GLN A 1 199 ? 7.379 -9.938 14.256 1.00 81.44 199 GLN A CA 1
ATOM 1566 C C . GLN A 1 199 ? 7.841 -9.951 12.793 1.00 81.44 199 GLN A C 1
ATOM 1568 O O . GLN A 1 199 ? 7.070 -10.307 11.908 1.00 81.44 199 GLN A O 1
ATOM 1573 N N . ILE A 1 200 ? 9.115 -9.653 12.532 1.00 81.38 200 ILE A N 1
ATOM 1574 C CA . ILE A 1 200 ? 9.691 -9.722 11.180 1.00 81.38 200 ILE A CA 1
ATOM 1575 C C . ILE A 1 200 ? 10.338 -11.097 10.955 1.00 81.38 200 ILE A C 1
ATOM 1577 O O . ILE A 1 200 ? 11.125 -11.549 11.787 1.00 81.38 200 ILE A O 1
ATOM 1581 N N . CYS A 1 201 ? 10.016 -11.777 9.848 1.00 75.62 201 CYS A N 1
ATOM 1582 C CA . CYS A 1 201 ? 10.349 -13.201 9.686 1.00 75.62 201 CYS A CA 1
ATOM 1583 C C . CYS A 1 201 ? 11.494 -13.542 8.707 1.00 75.62 201 CYS A C 1
ATOM 1585 O O . CYS A 1 201 ? 12.098 -14.598 8.869 1.00 75.62 201 CYS A O 1
ATOM 1587 N N . ASN A 1 202 ? 11.839 -12.689 7.732 1.00 73.38 202 ASN A N 1
ATOM 1588 C CA . ASN A 1 202 ? 12.726 -13.061 6.607 1.00 73.38 202 ASN A CA 1
ATOM 1589 C C . ASN A 1 202 ? 13.977 -12.168 6.465 1.00 73.38 202 ASN A C 1
ATOM 1591 O O . ASN A 1 202 ? 14.205 -11.591 5.403 1.00 73.38 202 ASN A O 1
ATOM 1595 N N . ILE A 1 203 ? 14.799 -12.057 7.512 1.00 69.44 203 ILE A N 1
ATOM 1596 C CA . ILE A 1 203 ? 15.983 -11.174 7.544 1.00 69.44 203 ILE A CA 1
ATOM 1597 C C . ILE A 1 203 ? 17.298 -11.985 7.555 1.00 69.44 203 ILE A C 1
ATOM 1599 O O . ILE A 1 203 ? 17.459 -12.880 8.381 1.00 69.44 203 ILE A O 1
ATOM 1603 N N . LYS A 1 204 ? 18.262 -11.630 6.685 1.00 64.62 204 LYS A N 1
ATOM 1604 C CA . LYS A 1 204 ? 19.725 -11.902 6.790 1.00 64.62 204 LYS A CA 1
ATOM 1605 C C . LYS A 1 204 ? 20.449 -10.618 6.331 1.00 64.62 204 LYS A C 1
ATOM 1607 O O . LYS A 1 204 ? 19.956 -10.002 5.398 1.00 64.62 204 LYS A O 1
ATOM 1612 N N . GLU A 1 205 ? 21.523 -10.083 6.927 1.00 48.19 205 GLU A N 1
ATOM 1613 C CA . GLU A 1 205 ? 22.788 -10.692 7.382 1.00 48.19 205 GLU A CA 1
ATOM 1614 C C . GLU A 1 205 ? 23.554 -9.763 8.374 1.00 48.19 205 GLU A C 1
ATOM 1616 O O . GLU A 1 205 ? 23.366 -8.546 8.344 1.00 48.19 205 GLU A O 1
ATOM 1621 N N . THR A 1 206 ? 24.462 -10.311 9.206 1.00 41.09 206 THR A N 1
ATOM 1622 C CA . THR A 1 206 ? 25.438 -9.548 10.028 1.00 41.09 206 THR A CA 1
ATOM 1623 C C . THR A 1 206 ? 26.901 -9.830 9.660 1.00 41.09 206 THR A C 1
ATOM 1625 O O . THR A 1 206 ? 27.311 -10.986 9.716 1.00 41.09 206 THR A O 1
ATOM 1628 N N . GLN A 1 207 ? 27.654 -8.729 9.444 1.00 33.22 207 GLN A N 1
ATOM 1629 C CA . GLN A 1 207 ? 29.102 -8.405 9.632 1.00 33.22 207 GLN A CA 1
ATOM 1630 C C . GLN A 1 207 ? 29.610 -7.612 8.395 1.00 33.22 207 GLN A C 1
ATOM 1632 O O . GLN A 1 207 ? 29.475 -8.098 7.284 1.00 33.22 207 GLN A O 1
ATOM 1637 N N . ALA A 1 208 ? 30.191 -6.403 8.447 1.00 33.88 208 ALA A N 1
ATOM 1638 C CA . ALA A 1 208 ? 30.710 -5.578 9.539 1.00 33.88 208 ALA A CA 1
ATOM 1639 C C . ALA A 1 208 ? 30.764 -4.075 9.147 1.00 33.88 208 ALA A C 1
ATOM 1641 O O . ALA A 1 208 ? 31.013 -3.742 7.991 1.00 33.88 208 ALA A O 1
ATOM 1642 N N . GLY A 1 209 ? 30.634 -3.182 10.144 1.00 30.86 209 GLY A N 1
ATOM 1643 C CA . GLY A 1 209 ? 31.201 -1.822 10.107 1.00 30.86 209 GLY A CA 1
ATOM 1644 C C . GLY A 1 209 ? 30.233 -0.639 10.266 1.00 30.86 209 GLY A C 1
ATOM 1645 O O . GLY A 1 209 ? 29.872 -0.040 9.266 1.00 30.86 209 GLY A O 1
ATOM 1646 N N . LYS A 1 210 ? 29.941 -0.253 11.528 1.00 35.78 210 LYS A N 1
ATOM 1647 C CA . LYS A 1 210 ? 29.469 1.078 12.012 1.00 35.78 210 LYS A CA 1
ATOM 1648 C C . LYS A 1 210 ? 28.222 1.631 11.278 1.00 35.78 210 LYS A C 1
ATOM 1650 O O . LYS A 1 210 ? 28.346 2.168 10.191 1.00 35.78 210 LYS A O 1
ATOM 1655 N N . THR A 1 211 ? 26.993 1.573 11.789 1.00 30.05 211 THR A N 1
ATOM 1656 C CA . THR A 1 211 ? 26.473 1.953 13.117 1.00 30.05 211 THR A CA 1
ATOM 1657 C C . THR A 1 211 ? 25.033 1.430 13.265 1.00 30.05 211 THR A C 1
ATOM 1659 O O . THR A 1 211 ? 24.287 1.502 12.299 1.00 30.05 211 THR A O 1
ATOM 1662 N N . GLY A 1 212 ? 24.627 1.006 14.471 1.00 29.27 212 GLY A N 1
ATOM 1663 C CA . GLY A 1 212 ? 23.210 0.976 14.884 1.00 29.27 212 GLY A CA 1
ATOM 1664 C C . GLY A 1 212 ? 22.422 -0.325 14.671 1.00 29.27 212 GLY A C 1
ATOM 1665 O O . GLY A 1 212 ? 21.586 -0.397 13.791 1.00 29.27 212 GLY A O 1
ATOM 1666 N N . ALA A 1 213 ? 22.685 -1.321 15.523 1.00 32.06 213 ALA A N 1
ATOM 1667 C CA . ALA A 1 213 ? 21.805 -2.423 15.947 1.00 32.06 213 ALA A CA 1
ATOM 1668 C C . ALA A 1 213 ? 20.828 -3.081 14.940 1.00 32.06 213 ALA A C 1
ATOM 1670 O O . ALA A 1 213 ? 19.671 -2.697 14.847 1.00 32.06 213 ALA A O 1
ATOM 1671 N N . LEU A 1 214 ? 21.229 -4.242 14.407 1.00 32.84 214 LEU A N 1
ATOM 1672 C CA . LEU A 1 214 ? 20.336 -5.389 14.197 1.00 32.84 214 LEU A CA 1
ATOM 1673 C C . LEU A 1 214 ? 21.096 -6.668 14.582 1.00 32.84 214 LEU A C 1
ATOM 1675 O O . LEU A 1 214 ? 22.103 -7.017 13.968 1.00 32.84 214 LEU A O 1
ATOM 1679 N N . LYS A 1 215 ? 20.622 -7.359 15.620 1.00 26.64 215 LYS A N 1
ATOM 1680 C CA . LYS A 1 215 ? 20.928 -8.771 15.875 1.00 26.64 215 LYS A CA 1
ATOM 1681 C C . LYS A 1 215 ? 19.616 -9.474 16.180 1.00 26.64 215 LYS A C 1
ATOM 1683 O O . LYS A 1 215 ? 18.962 -9.153 17.167 1.00 26.64 215 LYS A O 1
ATOM 1688 N N . VAL A 1 216 ? 19.255 -10.425 15.329 1.00 34.47 216 VAL A N 1
ATOM 1689 C CA . VAL A 1 216 ? 18.219 -11.417 15.605 1.00 34.47 216 VAL A CA 1
ATOM 1690 C C . VAL A 1 216 ? 18.950 -12.742 15.748 1.00 34.47 216 VAL A C 1
ATOM 1692 O O . VAL A 1 216 ? 19.435 -13.255 14.752 1.00 34.47 216 VAL A O 1
ATOM 1695 N N . ASP A 1 217 ? 19.031 -13.268 16.969 1.00 27.30 217 ASP A N 1
ATOM 1696 C CA . ASP A 1 217 ? 19.277 -14.689 17.223 1.00 27.30 217 ASP A CA 1
ATOM 1697 C C . ASP A 1 217 ? 18.468 -15.122 18.451 1.00 27.30 217 ASP A C 1
ATOM 1699 O O . ASP A 1 217 ? 18.307 -14.372 19.416 1.00 27.30 217 ASP A O 1
ATOM 1703 N N . ARG A 1 218 ? 17.872 -16.314 18.360 1.00 30.22 218 ARG A N 1
ATOM 1704 C CA . ARG A 1 218 ? 16.892 -16.844 19.315 1.00 30.22 218 ARG A CA 1
ATOM 1705 C C . ARG A 1 218 ? 17.549 -17.486 20.556 1.00 30.22 218 ARG A C 1
ATOM 1707 O O . ARG A 1 218 ? 18.608 -18.089 20.467 1.00 30.22 218 ARG A O 1
ATOM 1714 N N . ILE A 1 219 ? 16.743 -17.511 21.624 1.00 33.50 219 ILE A N 1
ATOM 1715 C CA . ILE A 1 219 ? 16.697 -18.406 22.805 1.00 33.50 219 ILE A CA 1
ATOM 1716 C C . ILE A 1 219 ? 17.763 -18.237 23.898 1.00 33.50 219 ILE A C 1
ATOM 1718 O O . ILE A 1 219 ? 18.908 -18.654 23.784 1.00 33.50 219 ILE A O 1
ATOM 1722 N N . GLY A 1 220 ? 17.270 -17.756 25.037 1.00 24.23 220 GLY A N 1
ATOM 1723 C CA . GLY A 1 220 ? 17.854 -17.875 26.365 1.00 24.23 220 GLY A CA 1
ATOM 1724 C C . GLY A 1 220 ? 17.113 -16.906 27.274 1.00 24.23 220 GLY A C 1
ATOM 1725 O O . GLY A 1 220 ? 17.322 -15.706 27.153 1.00 24.23 220 GLY A O 1
ATOM 1726 N N . GLU A 1 221 ? 16.196 -17.390 28.118 1.00 34.69 221 GLU A N 1
ATOM 1727 C CA . GLU A 1 221 ? 15.631 -16.559 29.189 1.00 34.69 221 GLU A CA 1
ATOM 1728 C C . GLU A 1 221 ? 16.764 -16.061 30.098 1.00 34.69 221 GLU A C 1
ATOM 1730 O O . GLU A 1 221 ? 17.645 -16.851 30.456 1.00 34.69 221 GLU A O 1
ATOM 1735 N N . PRO A 1 222 ? 16.721 -14.798 30.558 1.00 30.56 222 PRO A N 1
ATOM 1736 C CA . PRO A 1 222 ? 17.236 -14.558 31.896 1.00 30.56 222 PRO A CA 1
ATOM 1737 C C . PRO A 1 222 ? 16.394 -13.573 32.714 1.00 30.56 222 PRO A C 1
ATOM 1739 O O . PRO A 1 222 ? 16.153 -12.429 32.344 1.00 30.56 222 PRO A O 1
ATOM 1742 N N . LYS A 1 223 ? 16.004 -14.086 33.882 1.00 24.62 223 LYS A N 1
ATOM 1743 C CA . LYS A 1 223 ? 16.128 -13.509 35.229 1.00 24.62 223 LYS A CA 1
ATOM 1744 C C . LYS A 1 223 ? 16.061 -11.981 35.372 1.00 24.62 223 LYS A C 1
ATOM 1746 O O . LYS A 1 223 ? 16.954 -11.236 34.990 1.00 24.62 223 LYS A O 1
ATOM 1751 N N . VAL A 1 224 ? 15.026 -11.588 36.109 1.00 31.95 224 VAL A N 1
ATOM 1752 C CA . VAL A 1 224 ? 14.798 -10.286 36.740 1.00 31.95 224 VAL A CA 1
ATOM 1753 C C . VAL A 1 224 ? 16.005 -9.822 37.566 1.00 31.95 224 VAL A C 1
ATOM 1755 O O . VAL A 1 224 ? 16.434 -10.527 38.478 1.00 31.95 224 VAL A O 1
ATOM 1758 N N . SER A 1 225 ? 16.437 -8.577 37.355 1.00 25.50 225 SER A N 1
ATOM 1759 C CA . SER A 1 225 ? 17.010 -7.741 38.417 1.00 25.50 225 SER A CA 1
ATOM 1760 C C . SER A 1 225 ? 16.790 -6.246 38.150 1.00 25.50 225 SER A C 1
ATOM 1762 O O . SER A 1 225 ? 16.858 -5.793 37.010 1.00 25.50 225 SER A O 1
ATOM 1764 N N . LYS A 1 226 ? 16.505 -5.532 39.248 1.00 31.73 226 LYS A N 1
ATOM 1765 C CA . LYS A 1 226 ? 16.328 -4.077 39.458 1.00 31.73 226 LYS A CA 1
ATOM 1766 C C . LYS A 1 226 ? 17.442 -3.256 38.767 1.00 31.73 226 LYS A C 1
ATOM 1768 O O . LYS A 1 226 ? 18.523 -3.787 38.569 1.00 31.73 226 LYS A O 1
ATOM 1773 N N . GLU A 1 227 ? 17.289 -1.996 38.357 1.00 27.00 227 GLU A N 1
ATOM 1774 C CA . GLU A 1 227 ? 16.900 -0.812 39.140 1.00 27.00 227 GLU A CA 1
ATOM 1775 C C . GLU A 1 227 ? 16.740 0.426 38.209 1.00 27.00 227 GLU A C 1
ATOM 1777 O O . GLU A 1 227 ? 17.272 0.448 37.099 1.00 27.00 227 GLU A O 1
ATOM 1782 N N . LEU A 1 228 ? 15.992 1.445 38.660 1.00 29.89 228 LEU A N 1
ATOM 1783 C CA . LEU A 1 228 ? 15.753 2.748 38.006 1.00 29.89 228 LEU A CA 1
ATOM 1784 C C . LEU A 1 228 ? 17.014 3.645 37.952 1.00 29.89 228 LEU A C 1
ATOM 1786 O O . LEU A 1 228 ? 17.777 3.632 38.909 1.00 29.89 228 LEU A O 1
ATOM 1790 N N . GLN A 1 229 ? 17.109 4.558 36.963 1.00 25.17 229 GLN A N 1
ATOM 1791 C CA . GLN A 1 229 ? 16.995 6.031 37.160 1.00 25.17 229 GLN A CA 1
ATOM 1792 C C . GLN A 1 229 ? 17.233 6.884 35.879 1.00 25.17 229 GLN A C 1
ATOM 1794 O O . GLN A 1 229 ? 18.119 6.595 35.086 1.00 25.17 229 GLN A O 1
ATOM 1799 N N . ALA A 1 230 ? 16.386 7.925 35.756 1.00 27.77 230 ALA A N 1
ATOM 1800 C CA . ALA A 1 230 ? 16.472 9.255 35.106 1.00 27.77 230 ALA A CA 1
ATOM 1801 C C . ALA A 1 230 ? 17.166 9.473 33.731 1.00 27.77 230 ALA A C 1
ATOM 1803 O O . ALA A 1 230 ? 18.355 9.227 33.585 1.00 27.77 230 ALA A O 1
ATOM 1804 N N . ASP A 1 231 ? 16.471 10.091 32.752 1.00 29.05 231 ASP A N 1
ATOM 1805 C CA . ASP A 1 231 ? 16.488 11.564 32.535 1.00 29.05 231 ASP A CA 1
ATOM 1806 C C . ASP A 1 231 ? 15.928 12.035 31.150 1.00 29.05 231 ASP A C 1
ATOM 1808 O O . ASP A 1 231 ? 16.080 11.370 30.126 1.00 29.05 231 ASP A O 1
ATOM 1812 N N . ASN A 1 232 ? 15.323 13.235 31.159 1.00 26.81 232 ASN A N 1
ATOM 1813 C CA . ASN A 1 232 ? 15.082 14.237 30.099 1.00 26.81 232 ASN A CA 1
ATOM 1814 C C . ASN A 1 232 ? 14.145 13.994 28.890 1.00 26.81 232 ASN A C 1
ATOM 1816 O O . ASN A 1 232 ? 14.559 13.709 27.767 1.00 26.81 232 ASN A O 1
ATOM 1820 N N . GLY A 1 233 ? 12.874 14.383 29.066 1.00 31.08 233 GLY A N 1
ATOM 1821 C CA . GLY A 1 233 ? 12.281 15.485 28.279 1.00 31.08 233 GLY A CA 1
ATOM 1822 C C . GLY A 1 233 ? 11.988 15.304 26.781 1.00 31.08 233 GLY A C 1
ATOM 1823 O O . GLY A 1 233 ? 11.570 16.260 26.135 1.00 31.08 233 GLY A O 1
ATOM 1824 N N . ARG A 1 234 ? 12.142 14.109 26.212 1.00 26.80 234 ARG A N 1
ATOM 1825 C CA . ARG A 1 234 ? 11.587 13.735 24.899 1.00 26.80 234 ARG A CA 1
ATOM 1826 C C . ARG A 1 234 ? 10.564 12.643 25.159 1.00 26.80 234 ARG A C 1
ATOM 1828 O O . ARG A 1 234 ? 10.922 11.632 25.757 1.00 26.80 234 ARG A O 1
ATOM 1835 N N . LYS A 1 235 ? 9.299 12.818 24.760 1.00 27.14 235 LYS A N 1
ATOM 1836 C CA . LYS A 1 235 ? 8.304 11.735 24.859 1.00 27.14 235 LYS A CA 1
ATOM 1837 C C . LYS A 1 235 ? 8.689 10.625 23.874 1.00 27.14 235 LYS A C 1
ATOM 1839 O O . LYS A 1 235 ? 8.237 10.599 22.737 1.00 27.14 235 LYS A O 1
ATOM 1844 N N . ALA A 1 236 ? 9.591 9.755 24.314 1.00 27.14 236 ALA A N 1
ATOM 1845 C CA . ALA A 1 236 ? 9.886 8.484 23.687 1.00 27.14 236 ALA A CA 1
ATOM 1846 C C . ALA A 1 236 ? 8.638 7.597 23.765 1.00 27.14 236 ALA A C 1
ATOM 1848 O O . ALA A 1 236 ? 7.916 7.614 24.765 1.00 27.14 236 ALA A O 1
ATOM 1849 N N . TRP A 1 237 ? 8.396 6.826 22.706 1.00 34.62 237 TRP A N 1
ATOM 1850 C CA . TRP A 1 237 ? 7.380 5.777 22.685 1.00 34.62 237 TRP A CA 1
ATOM 1851 C C . TRP A 1 237 ? 7.561 4.842 23.897 1.00 34.62 237 TRP A C 1
ATOM 1853 O O . TRP A 1 237 ? 8.709 4.544 24.255 1.00 34.62 237 TRP A O 1
ATOM 1863 N N . PRO A 1 238 ? 6.484 4.378 24.560 1.00 29.05 238 PRO A N 1
ATOM 1864 C CA . PRO A 1 238 ? 6.615 3.475 25.696 1.00 29.05 238 PRO A CA 1
ATOM 1865 C C . PRO A 1 238 ? 7.357 2.202 25.267 1.00 29.05 238 PRO A C 1
ATOM 1867 O O . PRO A 1 238 ? 6.898 1.448 24.413 1.00 29.05 238 PRO A O 1
ATOM 1870 N N . LYS A 1 239 ? 8.523 1.964 25.877 1.00 30.41 239 LYS A N 1
ATOM 1871 C CA . LYS A 1 239 ? 9.428 0.847 25.555 1.00 30.41 239 LYS A CA 1
ATOM 1872 C C . LYS A 1 239 ? 8.923 -0.537 25.977 1.00 30.41 239 LYS A C 1
ATOM 1874 O O . LYS A 1 239 ? 9.608 -1.520 25.729 1.00 30.41 239 LYS A O 1
ATOM 1879 N N . ASN A 1 240 ? 7.750 -0.651 26.593 1.00 29.02 240 ASN A N 1
ATOM 1880 C CA . ASN A 1 240 ? 7.361 -1.875 27.283 1.00 29.02 240 ASN A CA 1
ATOM 1881 C C . ASN A 1 240 ? 5.943 -2.301 26.894 1.00 29.02 240 ASN A C 1
ATOM 1883 O O . ASN A 1 240 ? 4.973 -1.824 27.469 1.00 29.02 240 ASN A O 1
ATOM 1887 N N . ASN A 1 241 ? 5.849 -3.225 25.938 1.00 29.25 241 ASN A N 1
ATOM 1888 C CA . ASN A 1 241 ? 4.803 -4.248 25.898 1.00 29.25 241 ASN A CA 1
ATOM 1889 C C . ASN A 1 241 ? 5.311 -5.429 25.062 1.00 29.25 241 ASN A C 1
ATOM 1891 O O . ASN A 1 241 ? 4.849 -5.712 23.959 1.00 29.25 241 ASN A O 1
ATOM 1895 N N . THR A 1 242 ? 6.318 -6.117 25.598 1.00 30.41 242 THR A N 1
ATOM 1896 C CA . THR A 1 242 ? 6.801 -7.392 25.067 1.00 30.41 242 THR A CA 1
ATOM 1897 C C . THR A 1 242 ? 5.784 -8.485 25.408 1.00 30.41 242 THR A C 1
ATOM 1899 O O . THR A 1 242 ? 6.015 -9.323 26.274 1.00 30.41 242 THR A O 1
ATOM 1902 N N . LEU A 1 243 ? 4.627 -8.482 24.744 1.00 31.78 243 LEU A N 1
ATOM 1903 C CA . LEU A 1 243 ? 3.822 -9.692 24.621 1.00 31.78 243 LEU A CA 1
ATOM 1904 C C . LEU A 1 243 ? 4.395 -10.477 23.445 1.00 31.78 243 LEU A C 1
ATOM 1906 O O . LEU A 1 243 ? 4.086 -10.221 22.284 1.00 31.78 243 LEU A O 1
ATOM 1910 N N . LEU A 1 244 ? 5.290 -11.407 23.780 1.00 31.73 244 LEU A N 1
ATOM 1911 C CA . LEU A 1 244 ? 5.860 -12.386 22.864 1.00 31.73 244 LEU A CA 1
ATOM 1912 C C . LEU A 1 244 ? 4.726 -13.124 22.142 1.00 31.73 244 LEU A C 1
ATOM 1914 O O . LEU A 1 244 ? 4.105 -14.043 22.675 1.00 31.73 244 LEU A O 1
ATOM 1918 N N . CYS A 1 245 ? 4.483 -12.737 20.894 1.00 34.00 245 CYS A N 1
ATOM 1919 C CA . CYS A 1 245 ? 3.744 -13.513 19.911 1.00 34.00 245 CYS A CA 1
ATOM 1920 C C . CYS A 1 245 ? 4.582 -14.756 19.537 1.00 34.00 245 CYS A C 1
ATOM 1922 O O . CYS A 1 245 ? 5.097 -14.890 18.432 1.00 34.00 245 CYS A O 1
ATOM 1924 N N . ASN A 1 246 ? 4.714 -15.704 20.466 1.00 30.91 246 ASN A N 1
ATOM 1925 C CA . ASN A 1 246 ? 5.199 -17.061 20.192 1.00 30.91 246 ASN A CA 1
ATOM 1926 C C . ASN A 1 246 ? 4.048 -17.955 19.690 1.00 30.91 246 ASN A C 1
ATOM 1928 O O . ASN A 1 246 ? 3.945 -19.126 20.043 1.00 30.91 246 ASN A O 1
ATOM 1932 N N . ARG A 1 247 ? 3.147 -17.416 18.857 1.00 35.84 247 ARG A N 1
ATOM 1933 C CA . ARG A 1 247 ? 2.242 -18.262 18.072 1.00 35.84 247 ARG A CA 1
ATOM 1934 C C . ARG A 1 247 ? 3.011 -18.744 16.860 1.00 35.84 247 ARG A C 1
ATOM 1936 O O . ARG A 1 247 ? 3.447 -17.925 16.059 1.00 35.84 247 ARG A O 1
ATOM 1943 N N . SER A 1 248 ? 3.194 -20.051 16.737 1.00 35.72 248 SER A N 1
ATOM 1944 C CA . SER A 1 248 ? 3.725 -20.695 15.539 1.00 35.72 248 SER A CA 1
ATOM 1945 C C . SER A 1 248 ? 2.720 -20.512 14.402 1.00 35.72 248 SER A C 1
ATOM 1947 O O . SER A 1 248 ? 1.680 -21.163 14.386 1.00 35.72 248 SER A O 1
ATOM 1949 N N . PHE A 1 249 ? 2.995 -19.594 13.475 1.00 40.72 249 PHE A N 1
ATOM 1950 C CA . PHE A 1 249 ? 2.312 -19.605 12.184 1.00 40.72 249 PHE A CA 1
ATOM 1951 C C . PHE A 1 249 ? 2.910 -20.749 11.360 1.00 40.72 249 PHE A C 1
ATOM 1953 O O . PHE A 1 249 ? 4.112 -21.002 11.493 1.00 40.72 249 PHE A O 1
ATOM 1960 N N . PRO A 1 250 ? 2.119 -21.442 10.531 1.00 40.38 250 PRO A N 1
ATOM 1961 C CA . PRO A 1 250 ? 2.641 -22.510 9.696 1.00 40.38 250 PRO A CA 1
ATOM 1962 C C . PRO A 1 250 ? 3.668 -21.910 8.738 1.00 40.38 250 PRO A C 1
ATOM 1964 O O . PRO A 1 250 ? 3.336 -21.047 7.927 1.00 40.38 250 PRO A O 1
ATOM 1967 N N . GLU A 1 251 ? 4.920 -22.343 8.832 1.00 48.47 251 GLU A N 1
ATOM 1968 C CA . GLU A 1 251 ? 5.863 -22.145 7.740 1.00 48.47 251 GLU A CA 1
ATOM 1969 C C . GLU A 1 251 ? 5.419 -23.107 6.634 1.00 48.47 251 GLU A C 1
ATOM 1971 O O . GLU A 1 251 ? 5.577 -24.323 6.751 1.00 48.47 251 GLU A O 1
ATOM 1976 N N . SER A 1 252 ? 4.772 -22.589 5.584 1.00 52.84 252 SER A N 1
ATOM 1977 C CA . SER A 1 252 ? 4.583 -23.384 4.371 1.00 52.84 252 SER A CA 1
ATOM 1978 C C . SER A 1 252 ? 5.970 -23.781 3.849 1.00 52.84 252 SER A C 1
ATOM 1980 O O . SER A 1 252 ? 6.932 -23.018 3.978 1.00 52.84 252 SER A O 1
ATOM 1982 N N . HIS A 1 253 ? 6.097 -24.972 3.252 1.00 51.12 253 HIS A N 1
ATOM 1983 C CA . HIS A 1 253 ? 7.360 -25.424 2.642 1.00 51.12 253 HIS A CA 1
ATOM 1984 C C . HIS A 1 253 ? 7.912 -24.409 1.621 1.00 51.12 253 HIS A C 1
ATOM 1986 O O . HIS A 1 253 ? 9.115 -24.366 1.365 1.00 51.12 253 HIS A O 1
ATOM 1992 N N . ASP A 1 254 ? 7.041 -23.566 1.061 1.00 60.97 254 ASP A N 1
ATOM 1993 C CA . ASP A 1 254 ? 7.406 -22.539 0.097 1.00 60.97 254 ASP A CA 1
ATOM 1994 C C . ASP A 1 254 ? 8.078 -21.315 0.727 1.00 60.97 254 ASP A C 1
ATOM 1996 O O . ASP A 1 254 ? 8.880 -20.676 0.051 1.00 60.97 254 ASP A O 1
ATOM 2000 N N . MET A 1 255 ? 7.885 -21.025 2.021 1.00 66.38 255 MET A N 1
ATOM 2001 C CA . MET A 1 255 ? 8.548 -19.886 2.682 1.00 66.38 255 MET A CA 1
ATOM 2002 C C . MET A 1 255 ? 10.078 -19.974 2.635 1.00 66.38 255 MET A C 1
ATOM 2004 O O . MET A 1 255 ? 10.744 -18.946 2.519 1.00 66.38 255 MET A O 1
ATOM 2008 N N . ALA A 1 256 ? 10.640 -21.188 2.620 1.00 59.38 256 ALA A N 1
ATOM 2009 C CA . ALA A 1 256 ? 12.078 -21.417 2.458 1.00 59.38 256 ALA A CA 1
ATOM 2010 C C . ALA A 1 256 ? 12.628 -20.954 1.092 1.00 59.38 256 ALA A C 1
ATOM 2012 O O . ALA A 1 256 ? 13.840 -20.814 0.930 1.00 59.38 256 ALA A O 1
ATOM 2013 N N . LYS A 1 257 ? 11.758 -20.708 0.101 1.00 68.94 257 LYS A N 1
ATOM 2014 C CA . LYS A 1 257 ? 12.127 -20.214 -1.236 1.00 68.94 257 LYS A CA 1
ATOM 2015 C C . LYS A 1 257 ? 12.288 -18.693 -1.291 1.00 68.94 257 LYS A C 1
ATOM 2017 O O . LYS A 1 257 ? 12.778 -18.178 -2.298 1.00 68.94 257 LYS A O 1
ATOM 2022 N N . LEU A 1 258 ? 11.870 -17.968 -0.252 1.00 78.44 258 LEU A N 1
ATOM 2023 C CA . LEU A 1 258 ? 12.094 -16.529 -0.155 1.00 78.44 258 LEU A CA 1
ATOM 2024 C C . LEU A 1 258 ? 13.560 -16.262 0.183 1.00 78.44 258 LEU A C 1
ATOM 2026 O O . LEU A 1 258 ? 14.128 -16.877 1.087 1.00 78.44 258 LEU A O 1
ATOM 2030 N N . TYR A 1 259 ? 14.180 -15.309 -0.511 1.00 78.25 259 TYR A N 1
ATOM 2031 C CA . TYR A 1 259 ? 15.451 -14.781 -0.046 1.00 78.25 259 TYR A CA 1
ATOM 2032 C C . TYR A 1 259 ? 15.228 -14.065 1.284 1.00 78.25 259 TYR A C 1
ATOM 2034 O O . TYR A 1 259 ? 14.372 -13.191 1.399 1.00 78.25 259 TYR A O 1
ATOM 2042 N N . ALA A 1 260 ? 16.030 -14.412 2.284 1.00 83.62 260 ALA A N 1
ATOM 2043 C CA . ALA A 1 260 ? 16.109 -13.615 3.493 1.00 83.62 260 ALA A CA 1
ATOM 2044 C C . ALA A 1 260 ? 16.955 -12.374 3.184 1.00 83.62 260 ALA A C 1
ATOM 2046 O O . ALA A 1 260 ? 18.144 -12.491 2.882 1.00 83.62 260 ALA A O 1
ATOM 2047 N N . VAL A 1 261 ? 16.322 -11.204 3.206 1.00 85.19 261 VAL A N 1
ATOM 2048 C CA . VAL A 1 261 ? 16.942 -9.914 2.883 1.00 85.19 261 VAL A CA 1
ATOM 2049 C C . VAL A 1 261 ? 16.692 -8.932 4.026 1.00 85.19 261 VAL A C 1
ATOM 2051 O O . VAL A 1 261 ? 15.649 -9.012 4.672 1.00 85.19 261 VAL A O 1
ATOM 2054 N N . PRO A 1 262 ? 17.612 -7.998 4.309 1.00 86.31 262 PRO A N 1
ATOM 2055 C CA . PRO A 1 262 ? 17.467 -7.105 5.452 1.00 86.31 262 PRO A CA 1
ATOM 2056 C C . PRO A 1 262 ? 16.625 -5.861 5.148 1.00 86.31 262 PRO A C 1
ATOM 2058 O O . PRO A 1 262 ? 16.318 -5.103 6.062 1.00 86.31 262 PRO A O 1
ATOM 2061 N N . GLY A 1 263 ? 16.231 -5.651 3.890 1.00 91.06 263 GLY A N 1
ATOM 2062 C CA . GLY A 1 263 ? 15.464 -4.486 3.471 1.00 91.06 263 GLY A CA 1
ATOM 2063 C C . GLY A 1 263 ? 14.635 -4.738 2.220 1.00 91.06 263 GLY A C 1
ATOM 2064 O O . GLY A 1 263 ? 14.700 -5.799 1.594 1.00 91.06 263 GLY A O 1
ATOM 2065 N N . THR A 1 264 ? 13.843 -3.738 1.868 1.00 93.06 264 THR A N 1
ATOM 2066 C CA . THR A 1 264 ? 12.888 -3.774 0.757 1.00 93.06 264 THR A CA 1
ATOM 2067 C C . THR A 1 264 ? 13.483 -3.160 -0.502 1.00 93.06 264 THR A C 1
ATOM 2069 O O . THR A 1 264 ? 13.175 -3.621 -1.599 1.00 93.06 264 THR A O 1
ATOM 2072 N N . ILE A 1 265 ? 14.425 -2.225 -0.353 1.00 92.25 265 ILE A N 1
ATOM 2073 C CA . ILE A 1 265 ? 15.218 -1.629 -1.430 1.00 92.25 265 ILE A CA 1
ATOM 2074 C C . ILE A 1 265 ? 16.714 -1.859 -1.186 1.00 92.25 265 ILE A C 1
ATOM 2076 O O . ILE A 1 265 ? 17.174 -1.953 -0.047 1.00 92.25 265 ILE A O 1
ATOM 2080 N N . LYS A 1 266 ? 17.492 -1.929 -2.273 1.00 92.00 266 LYS A N 1
ATOM 2081 C CA . LYS A 1 266 ? 18.957 -1.947 -2.217 1.00 92.00 266 LYS A CA 1
ATOM 2082 C C . LYS A 1 266 ? 19.562 -0.881 -3.127 1.00 92.00 266 LYS A C 1
ATOM 2084 O O . LYS A 1 266 ? 19.368 -0.926 -4.346 1.00 92.00 266 LYS A O 1
ATOM 2089 N N . PHE A 1 267 ? 20.347 0.028 -2.557 1.00 87.75 267 PHE A N 1
ATOM 2090 C CA . PHE A 1 267 ? 21.037 1.096 -3.276 1.00 87.75 267 PHE A CA 1
ATOM 2091 C C . PHE A 1 267 ? 22.538 1.077 -2.965 1.00 87.75 267 PHE A C 1
ATOM 2093 O O . PHE A 1 267 ? 22.945 1.045 -1.809 1.00 87.75 267 PHE A O 1
ATOM 2100 N N . GLN A 1 268 ? 23.377 1.058 -4.008 1.00 88.25 268 GLN A N 1
ATOM 2101 C CA . GLN A 1 268 ? 24.847 1.026 -3.886 1.00 88.25 268 GLN A CA 1
ATOM 2102 C C . GLN A 1 268 ? 25.370 -0.037 -2.895 1.00 88.25 268 GLN A C 1
ATOM 2104 O O . GLN A 1 268 ? 26.259 0.216 -2.087 1.00 88.25 268 GLN A O 1
ATOM 2109 N N . GLY A 1 269 ? 24.779 -1.235 -2.932 1.00 88.12 269 GLY A N 1
ATOM 2110 C CA . GLY A 1 269 ? 25.147 -2.349 -2.057 1.00 88.12 269 GLY A CA 1
ATOM 2111 C C . GLY A 1 269 ? 24.540 -2.310 -0.652 1.00 88.12 269 GLY A C 1
ATOM 2112 O O . GLY A 1 269 ? 24.618 -3.319 0.045 1.00 88.12 269 GLY A O 1
ATOM 2113 N N . ARG A 1 270 ? 23.880 -1.218 -0.253 1.00 89.81 270 ARG A N 1
ATOM 2114 C CA . ARG A 1 270 ? 23.218 -1.089 1.050 1.00 89.81 270 ARG A CA 1
ATOM 2115 C C . ARG A 1 270 ? 21.737 -1.405 0.939 1.00 89.81 270 ARG A C 1
ATOM 2117 O O . ARG A 1 270 ? 21.063 -0.912 0.039 1.00 89.81 270 ARG A O 1
ATOM 2124 N N . TRP A 1 271 ? 21.263 -2.253 1.839 1.00 91.19 271 TRP A N 1
ATOM 2125 C CA . TRP A 1 271 ? 19.842 -2.512 2.022 1.00 91.19 271 TRP A CA 1
ATOM 2126 C C . TRP A 1 271 ? 19.243 -1.469 2.948 1.00 91.19 271 TRP A C 1
ATOM 2128 O O . TRP A 1 271 ? 19.893 -1.076 3.910 1.00 91.19 271 TRP A O 1
ATOM 2138 N N . GLU A 1 272 ? 18.004 -1.085 2.673 1.00 90.25 272 GLU A N 1
ATOM 2139 C CA . GLU A 1 272 ? 17.222 -0.212 3.542 1.00 90.25 272 GLU A CA 1
ATOM 2140 C C . GLU A 1 272 ? 15.813 -0.799 3.680 1.00 90.25 272 GLU A C 1
ATOM 2142 O O . GLU A 1 272 ? 15.217 -1.262 2.698 1.00 90.25 272 GLU A O 1
ATOM 2147 N N . LYS A 1 273 ? 15.283 -0.816 4.905 1.00 90.38 273 LYS A N 1
ATOM 2148 C CA . LYS A 1 273 ? 13.910 -1.251 5.196 1.00 90.38 273 LYS A CA 1
ATOM 2149 C C . LYS A 1 273 ? 13.015 -0.027 5.362 1.00 90.38 273 LYS A C 1
ATOM 2151 O O . LYS A 1 273 ? 12.729 0.399 6.478 1.00 90.38 273 LYS A O 1
ATOM 2156 N N . ILE A 1 274 ? 12.618 0.548 4.231 1.00 90.88 274 ILE A N 1
ATOM 2157 C CA . ILE A 1 274 ? 11.794 1.766 4.190 1.00 90.88 274 ILE A CA 1
ATOM 2158 C C . ILE A 1 274 ? 10.314 1.489 3.921 1.00 90.88 274 ILE A C 1
ATOM 2160 O O . ILE A 1 274 ? 9.480 2.348 4.194 1.00 90.88 274 ILE A O 1
ATOM 2164 N N . ASP A 1 275 ? 9.977 0.280 3.461 1.00 93.69 275 ASP A N 1
ATOM 2165 C CA . ASP A 1 275 ? 8.597 -0.193 3.397 1.00 93.69 275 ASP A CA 1
ATOM 2166 C C . ASP A 1 275 ? 8.306 -1.081 4.611 1.00 93.69 275 ASP A C 1
ATOM 2168 O O . ASP A 1 275 ? 9.101 -1.954 4.979 1.00 93.69 275 ASP A O 1
ATOM 2172 N N . GLY A 1 276 ? 7.167 -0.863 5.262 1.00 92.50 276 GLY A N 1
ATOM 2173 C CA . GLY A 1 276 ? 6.874 -1.561 6.510 1.00 92.50 276 GLY A CA 1
ATOM 2174 C C . GLY A 1 276 ? 5.572 -1.135 7.165 1.00 92.50 276 GLY A C 1
ATOM 2175 O O . GLY A 1 276 ? 4.744 -0.469 6.548 1.00 92.50 276 GLY A O 1
ATOM 2176 N N . CYS A 1 277 ? 5.392 -1.558 8.415 1.00 94.44 277 CYS A N 1
ATOM 2177 C CA . CYS A 1 277 ? 4.236 -1.200 9.230 1.00 94.44 277 CYS A CA 1
ATOM 2178 C C . CYS A 1 277 ? 4.649 -0.608 10.590 1.00 94.44 277 CYS A C 1
ATOM 2180 O O . CYS A 1 277 ? 4.666 -1.338 11.581 1.00 94.44 277 CYS A O 1
ATOM 2182 N N . PRO A 1 278 ? 4.987 0.693 10.678 1.00 92.31 278 PRO A N 1
ATOM 2183 C CA . PRO A 1 278 ? 5.450 1.312 11.922 1.00 92.31 278 PRO A CA 1
ATOM 2184 C C . PRO A 1 278 ? 4.356 1.569 12.962 1.00 92.31 278 PRO A C 1
ATOM 2186 O O . PRO A 1 278 ? 4.673 1.861 14.110 1.00 92.31 278 PRO A O 1
ATOM 2189 N N . ILE A 1 279 ? 3.076 1.477 12.588 1.00 93.25 279 ILE A N 1
ATOM 2190 C CA . ILE A 1 279 ? 1.942 1.638 13.507 1.00 93.25 279 ILE A CA 1
ATOM 2191 C C . ILE A 1 279 ? 1.059 0.401 13.403 1.00 93.25 279 ILE A C 1
ATOM 2193 O O . ILE A 1 279 ? 0.553 0.102 12.323 1.00 93.25 279 ILE A O 1
ATOM 2197 N N . LEU A 1 280 ? 0.866 -0.292 14.526 1.00 91.31 280 LEU A N 1
ATOM 2198 C CA . LEU A 1 280 ? 0.018 -1.478 14.635 1.00 91.31 280 LEU A CA 1
ATOM 2199 C C . LEU A 1 280 ? -0.725 -1.456 15.980 1.00 91.31 280 LEU A C 1
ATOM 2201 O O . LEU A 1 280 ? -0.317 -2.083 16.950 1.00 91.31 280 LEU A O 1
ATOM 2205 N N . GLU A 1 281 ? -1.802 -0.689 16.063 1.00 91.62 281 GLU A N 1
ATOM 2206 C CA . GLU A 1 281 ? -2.584 -0.475 17.285 1.00 91.62 281 GLU A CA 1
ATOM 2207 C C . GLU A 1 281 ? -3.742 -1.465 17.372 1.00 91.62 281 GLU A C 1
ATOM 2209 O O . GLU A 1 281 ? -4.441 -1.680 16.383 1.00 91.62 281 GLU A O 1
ATOM 2214 N N . GLY A 1 282 ? -3.949 -2.077 18.544 1.00 87.00 282 GLY A N 1
ATOM 2215 C CA . GLY A 1 282 ? -5.029 -3.055 18.774 1.00 87.00 282 GLY A CA 1
ATOM 2216 C C . GLY A 1 282 ? -4.924 -4.349 17.954 1.00 87.00 282 GLY A C 1
ATOM 2217 O O . GLY A 1 282 ? -5.870 -5.139 17.883 1.00 87.00 282 GLY A O 1
ATOM 2218 N N . LEU A 1 283 ? -3.773 -4.576 17.327 1.00 88.38 283 LEU A N 1
ATOM 2219 C CA . LEU A 1 283 ? -3.499 -5.673 16.407 1.00 88.38 283 LEU A CA 1
ATOM 2220 C C . LEU A 1 283 ? -2.200 -6.375 16.820 1.00 88.38 283 LEU A C 1
ATOM 2222 O O . LEU A 1 283 ? -1.413 -5.845 17.595 1.00 88.38 283 LEU A O 1
ATOM 2226 N N . VAL A 1 284 ? -1.967 -7.579 16.320 1.00 84.69 284 VAL A N 1
ATOM 2227 C CA . VAL A 1 284 ? -0.685 -8.292 16.412 1.00 84.69 284 VAL A CA 1
ATOM 2228 C C . VAL A 1 284 ? -0.422 -8.949 15.068 1.00 84.69 284 VAL A C 1
ATOM 2230 O O . VAL A 1 284 ? -1.371 -9.326 14.374 1.00 84.69 284 VAL A O 1
ATOM 2233 N N . GLY A 1 285 ? 0.836 -9.119 14.679 1.00 86.38 285 GLY A N 1
ATOM 2234 C CA . GLY A 1 285 ? 1.088 -9.736 13.387 1.00 86.38 285 GLY A CA 1
ATOM 2235 C C . GLY A 1 285 ? 2.518 -10.122 13.093 1.00 86.38 285 GLY A C 1
ATOM 2236 O O . GLY A 1 285 ? 3.422 -10.003 13.922 1.00 86.38 285 GLY A O 1
ATOM 2237 N N . ARG A 1 286 ? 2.698 -10.593 11.862 1.00 85.88 286 ARG A N 1
ATOM 2238 C CA . ARG A 1 286 ? 3.994 -10.906 11.272 1.00 85.88 286 ARG A CA 1
ATOM 2239 C C . ARG A 1 286 ? 4.182 -10.168 9.967 1.00 85.88 286 ARG A C 1
ATOM 2241 O O . ARG A 1 286 ? 3.239 -10.070 9.191 1.00 85.88 286 ARG A O 1
ATOM 2248 N N . GLU A 1 287 ? 5.402 -9.720 9.726 1.00 89.06 287 GLU A N 1
ATOM 2249 C CA . GLU A 1 287 ? 5.822 -9.038 8.512 1.00 89.06 287 GLU A CA 1
ATOM 2250 C C . GLU A 1 287 ? 6.804 -9.904 7.713 1.00 89.06 287 GLU A C 1
ATOM 2252 O O . GLU A 1 287 ? 7.767 -10.467 8.249 1.00 89.06 287 GLU A O 1
ATOM 2257 N N . TYR A 1 288 ? 6.571 -9.971 6.406 1.00 89.81 288 TYR A N 1
ATOM 2258 C CA . TYR A 1 288 ? 7.369 -10.732 5.460 1.00 89.81 288 TYR A CA 1
ATOM 2259 C C . TYR A 1 288 ? 7.744 -9.864 4.264 1.00 89.81 288 TYR A C 1
ATOM 2261 O O . TYR A 1 288 ? 6.877 -9.370 3.550 1.00 89.81 288 TYR A O 1
ATOM 2269 N N . ILE A 1 289 ? 9.042 -9.746 3.991 1.00 91.75 289 ILE A N 1
ATOM 2270 C CA . ILE A 1 289 ? 9.531 -9.214 2.717 1.00 91.75 289 ILE A CA 1
ATOM 2271 C C . ILE A 1 289 ? 9.479 -10.357 1.698 1.00 91.75 289 ILE A C 1
ATOM 2273 O O . ILE A 1 289 ? 10.115 -11.398 1.890 1.00 91.75 289 ILE A O 1
ATOM 2277 N N . MET A 1 290 ? 8.713 -10.192 0.617 1.00 91.50 290 MET A N 1
ATOM 2278 C CA . MET A 1 290 ? 8.563 -11.222 -0.416 1.00 91.50 290 MET A CA 1
ATOM 2279 C C . MET A 1 290 ? 9.653 -11.077 -1.486 1.00 91.50 290 MET A C 1
ATOM 2281 O O . MET A 1 290 ? 9.406 -10.705 -2.634 1.00 91.50 290 MET A O 1
ATOM 2285 N N . ALA A 1 291 ? 10.891 -11.388 -1.103 1.00 91.19 291 ALA A N 1
ATOM 2286 C CA . ALA A 1 291 ? 12.049 -11.366 -1.992 1.00 91.19 291 ALA A CA 1
ATOM 2287 C C . ALA A 1 291 ? 12.177 -12.682 -2.780 1.00 91.19 291 ALA A C 1
ATOM 2289 O O . ALA A 1 291 ? 12.952 -13.573 -2.436 1.00 91.19 291 ALA A O 1
ATOM 2290 N N . LEU A 1 292 ? 11.382 -12.822 -3.841 1.00 90.38 292 LEU A N 1
ATOM 2291 C CA . LEU A 1 292 ? 11.391 -14.008 -4.704 1.00 90.38 292 LEU A CA 1
ATOM 2292 C C . LEU A 1 292 ? 12.453 -13.927 -5.808 1.00 90.38 292 LEU A C 1
ATOM 2294 O O . LEU A 1 292 ? 12.612 -12.853 -6.385 1.00 90.38 292 LEU A O 1
ATOM 2298 N N . PRO A 1 293 ? 13.049 -15.057 -6.247 1.00 89.69 293 PRO A N 1
ATOM 2299 C CA . PRO A 1 293 ? 14.003 -15.083 -7.362 1.00 89.69 293 PRO A CA 1
ATOM 2300 C C . PRO A 1 293 ? 13.538 -14.345 -8.625 1.00 89.69 293 PRO A C 1
ATOM 2302 O O . PRO A 1 293 ? 14.311 -13.629 -9.251 1.00 89.69 293 PRO A O 1
ATOM 2305 N N . GLN A 1 294 ? 12.256 -14.454 -8.978 1.00 90.69 294 GLN A N 1
ATOM 2306 C CA . GLN A 1 294 ? 11.666 -13.764 -10.134 1.00 90.69 294 GLN A CA 1
ATOM 2307 C C . GLN A 1 294 ? 11.465 -12.250 -9.955 1.00 90.69 294 GLN A C 1
ATOM 2309 O O . GLN A 1 294 ? 11.298 -11.537 -10.944 1.00 90.69 294 GLN A O 1
ATOM 2314 N N . LEU A 1 295 ? 11.481 -11.764 -8.713 1.00 93.00 295 LEU A N 1
ATOM 2315 C CA . LEU A 1 295 ? 11.464 -10.342 -8.364 1.00 93.00 295 LEU A CA 1
ATOM 2316 C C . LEU A 1 295 ? 12.877 -9.795 -8.149 1.00 93.00 295 LEU A C 1
ATOM 2318 O O . LEU A 1 295 ? 13.033 -8.607 -7.892 1.00 93.00 295 LEU A O 1
ATOM 2322 N N . SER A 1 296 ? 13.900 -10.639 -8.265 1.00 94.19 296 SER A N 1
ATOM 2323 C CA . SER A 1 296 ? 15.284 -10.313 -7.955 1.00 94.19 296 SER A CA 1
ATOM 2324 C C . SER A 1 296 ? 16.166 -10.317 -9.201 1.00 94.19 296 SER A C 1
ATOM 2326 O O . SER A 1 296 ? 15.945 -11.045 -10.166 1.00 94.19 296 SER A O 1
ATOM 2328 N N . VAL A 1 297 ? 17.230 -9.524 -9.159 1.00 95.00 297 VAL A N 1
ATOM 2329 C CA . VAL A 1 297 ? 18.382 -9.621 -10.063 1.00 95.00 297 VAL A CA 1
ATOM 2330 C C . VAL A 1 297 ? 19.665 -9.625 -9.246 1.00 95.00 297 VAL A C 1
ATOM 2332 O O . VAL A 1 297 ? 19.688 -9.114 -8.126 1.00 95.00 297 VAL A O 1
ATOM 2335 N N . LYS A 1 298 ? 20.746 -10.182 -9.801 1.00 94.25 298 LYS A N 1
ATOM 2336 C CA . LYS A 1 298 ? 22.071 -10.081 -9.177 1.00 94.25 298 LYS A CA 1
ATOM 2337 C C . LYS A 1 298 ? 22.474 -8.614 -9.047 1.00 94.25 298 LYS A C 1
ATOM 2339 O O . LYS A 1 298 ? 22.275 -7.823 -9.972 1.00 94.25 298 LYS A O 1
ATOM 2344 N N . ASP A 1 299 ? 23.041 -8.265 -7.902 1.00 91.88 299 ASP A N 1
ATOM 2345 C CA . ASP A 1 299 ? 23.598 -6.939 -7.677 1.00 91.88 299 ASP A CA 1
ATOM 2346 C C . ASP A 1 299 ? 25.114 -6.944 -7.903 1.00 91.88 299 ASP A C 1
ATOM 2348 O O . ASP A 1 299 ? 25.801 -7.901 -7.550 1.00 91.88 299 ASP A O 1
ATOM 2352 N N . SER A 1 300 ? 25.648 -5.865 -8.479 1.00 90.88 300 SER A N 1
ATOM 2353 C CA . SER A 1 300 ? 27.090 -5.718 -8.722 1.00 90.88 300 SER A CA 1
ATOM 2354 C C . SER A 1 300 ? 27.894 -5.653 -7.422 1.00 90.88 300 SER A C 1
ATOM 2356 O O . SER A 1 300 ? 29.066 -6.002 -7.412 1.00 90.88 300 SER A O 1
ATOM 2358 N N . TYR A 1 301 ? 27.250 -5.250 -6.323 1.00 89.31 301 TYR A N 1
ATOM 2359 C CA . TYR A 1 301 ? 27.809 -5.241 -4.970 1.00 89.31 301 TYR A CA 1
ATOM 2360 C C . TYR A 1 301 ? 27.605 -6.574 -4.222 1.00 89.31 301 TYR A C 1
ATOM 2362 O O . TYR A 1 301 ? 27.716 -6.619 -3.001 1.00 89.31 301 TYR A O 1
ATOM 2370 N N . GLY A 1 302 ? 27.263 -7.655 -4.931 1.00 88.06 302 GLY A N 1
ATOM 2371 C CA . GLY A 1 302 ? 27.029 -8.978 -4.352 1.00 88.06 302 GLY A CA 1
ATOM 2372 C C . GLY A 1 302 ? 25.580 -9.225 -3.919 1.00 88.06 302 GLY A C 1
ATOM 2373 O O . GLY A 1 302 ? 24.799 -8.303 -3.675 1.00 88.06 302 GLY A O 1
ATOM 2374 N N . GLY A 1 303 ? 25.203 -10.501 -3.838 1.00 90.00 303 GLY A N 1
ATOM 2375 C CA . GLY A 1 303 ? 23.835 -10.919 -3.529 1.00 90.00 303 GLY A CA 1
ATOM 2376 C C . GLY A 1 303 ? 22.826 -10.522 -4.612 1.00 90.00 303 GLY A C 1
ATOM 2377 O O . GLY A 1 303 ? 23.118 -10.548 -5.812 1.00 90.00 303 GLY A O 1
ATOM 2378 N N . VAL A 1 304 ? 21.617 -10.166 -4.180 1.00 92.44 304 VAL A N 1
ATOM 2379 C CA . VAL A 1 304 ? 20.503 -9.781 -5.056 1.00 92.44 304 VAL A CA 1
ATOM 2380 C C . VAL A 1 304 ? 19.995 -8.376 -4.741 1.00 92.44 304 VAL A C 1
ATOM 2382 O O . VAL A 1 304 ? 20.327 -7.809 -3.706 1.00 92.44 304 VAL A O 1
ATOM 2385 N N . LYS A 1 305 ? 19.174 -7.823 -5.631 1.00 94.50 305 LYS A N 1
ATOM 2386 C CA . LYS A 1 305 ? 18.359 -6.621 -5.417 1.00 94.50 305 LYS A CA 1
ATOM 2387 C C . LYS A 1 305 ? 17.031 -6.730 -6.174 1.00 94.50 305 LYS A C 1
ATOM 2389 O O . LYS A 1 305 ? 16.961 -7.536 -7.108 1.00 94.50 305 LYS A O 1
ATOM 2394 N N . PRO A 1 306 ? 16.013 -5.923 -5.831 1.00 95.44 306 PRO A N 1
ATOM 2395 C CA . PRO A 1 306 ? 14.763 -5.899 -6.577 1.00 95.44 306 PRO A CA 1
ATOM 2396 C C . PRO A 1 306 ? 14.972 -5.610 -8.067 1.00 95.44 306 PRO A C 1
ATOM 2398 O O . PRO A 1 306 ? 15.783 -4.767 -8.478 1.00 95.44 306 PRO A O 1
ATOM 2401 N N . ARG A 1 307 ? 14.224 -6.328 -8.901 1.00 94.44 307 ARG A N 1
ATOM 2402 C CA . ARG A 1 307 ? 14.183 -6.131 -10.344 1.00 94.44 307 ARG A CA 1
ATOM 2403 C C . ARG A 1 307 ? 13.227 -4.984 -10.654 1.00 94.44 307 ARG A C 1
ATOM 2405 O O . ARG A 1 307 ? 12.021 -5.185 -10.782 1.00 94.44 307 ARG A O 1
ATOM 2412 N N . ARG A 1 308 ? 13.807 -3.802 -10.841 1.00 92.88 308 ARG A N 1
ATOM 2413 C CA . ARG A 1 308 ? 13.110 -2.556 -11.184 1.00 92.88 308 ARG A CA 1
ATOM 2414 C C . ARG A 1 308 ? 12.513 -2.537 -12.590 1.00 92.88 308 ARG A C 1
ATOM 2416 O O . ARG A 1 308 ? 13.033 -3.185 -13.499 1.00 92.88 308 ARG A O 1
ATOM 2423 N N . THR A 1 309 ? 11.454 -1.752 -12.782 1.00 91.56 309 THR A N 1
ATOM 2424 C CA . THR A 1 309 ? 10.776 -1.578 -14.082 1.00 91.56 309 THR A CA 1
ATOM 2425 C C . THR A 1 309 ? 11.684 -0.908 -15.110 1.00 91.56 309 THR A C 1
ATOM 2427 O O . THR A 1 309 ? 11.802 -1.384 -16.242 1.00 91.56 309 THR A O 1
ATOM 2430 N N . PHE A 1 310 ? 12.365 0.162 -14.694 1.00 87.88 310 PHE A N 1
ATOM 2431 C CA . PHE A 1 310 ? 13.246 0.975 -15.526 1.00 87.88 310 PHE A CA 1
ATOM 2432 C C . PHE A 1 310 ? 14.587 1.229 -14.842 1.00 87.88 310 PHE A C 1
ATOM 2434 O O . PHE A 1 310 ? 14.669 1.288 -13.620 1.00 87.88 310 PHE A O 1
ATOM 2441 N N . SER A 1 311 ? 15.643 1.414 -15.629 1.00 86.56 311 SER A N 1
ATOM 2442 C CA . SER A 1 311 ? 16.922 1.970 -15.183 1.00 86.56 311 SER A CA 1
ATOM 2443 C C . SER A 1 311 ? 17.293 3.119 -16.112 1.00 86.56 311 SER A C 1
ATOM 2445 O O . SER A 1 311 ? 17.650 2.902 -17.273 1.00 86.56 311 SER A O 1
ATOM 2447 N N . GLY A 1 312 ? 17.115 4.350 -15.621 1.00 84.69 312 GLY A N 1
ATOM 2448 C CA . GLY A 1 312 ? 17.068 5.526 -16.489 1.00 84.69 312 GLY A CA 1
ATOM 2449 C C . GLY A 1 312 ? 15.999 5.330 -17.578 1.00 84.69 312 GLY A C 1
ATOM 2450 O O . GLY A 1 312 ? 14.901 4.875 -17.260 1.00 84.69 312 GLY A O 1
ATOM 2451 N N . PRO A 1 313 ? 16.307 5.572 -18.864 1.00 83.69 313 PRO A N 1
ATOM 2452 C CA . PRO A 1 313 ? 15.343 5.363 -19.945 1.00 83.69 313 PRO A CA 1
ATOM 2453 C C . PRO A 1 313 ? 15.116 3.878 -20.278 1.00 83.69 313 PRO A C 1
ATOM 2455 O O . PRO A 1 313 ? 14.176 3.538 -20.993 1.00 83.69 313 PRO A O 1
ATOM 2458 N N . ARG A 1 314 ? 15.969 2.958 -19.811 1.00 89.25 314 ARG A N 1
ATOM 2459 C CA . ARG A 1 314 ? 15.933 1.555 -20.239 1.00 89.25 314 ARG A CA 1
ATOM 2460 C C . ARG A 1 314 ? 14.844 0.772 -19.510 1.00 89.25 314 ARG A C 1
ATOM 2462 O O . ARG A 1 314 ? 14.906 0.621 -18.294 1.00 89.25 314 ARG A O 1
ATOM 2469 N N . TYR A 1 315 ? 13.919 0.172 -20.261 1.00 90.06 315 TYR A N 1
ATOM 2470 C CA . TYR A 1 315 ? 12.941 -0.788 -19.735 1.00 90.06 315 TYR A CA 1
ATOM 2471 C C . TYR A 1 315 ? 13.604 -2.138 -19.412 1.00 90.06 315 TYR A C 1
ATOM 2473 O O . TYR A 1 315 ? 14.259 -2.735 -20.268 1.00 90.06 315 TYR A O 1
ATOM 2481 N N . LEU A 1 316 ? 13.420 -2.632 -18.186 1.00 91.38 316 LEU A N 1
ATOM 2482 C CA . LEU A 1 316 ? 14.000 -3.884 -17.677 1.00 91.38 316 LEU A CA 1
ATOM 2483 C C . LEU A 1 316 ? 12.955 -4.982 -17.411 1.00 91.38 316 LEU A C 1
ATOM 2485 O O . LEU A 1 316 ? 13.320 -6.108 -17.042 1.00 91.38 316 LEU A O 1
ATOM 2489 N N . ALA A 1 317 ? 11.669 -4.666 -17.608 1.00 90.50 317 ALA A N 1
ATOM 2490 C CA . ALA A 1 317 ? 10.534 -5.563 -17.370 1.00 90.50 317 ALA A CA 1
ATOM 2491 C C . ALA A 1 317 ? 10.477 -6.131 -15.940 1.00 90.50 317 ALA A C 1
ATOM 2493 O O . ALA A 1 317 ? 9.980 -7.233 -15.716 1.00 90.50 317 ALA A O 1
ATOM 2494 N N . GLY A 1 318 ? 11.048 -5.403 -14.981 1.00 91.44 318 GLY A N 1
ATOM 2495 C CA . GLY A 1 318 ? 10.901 -5.691 -13.565 1.00 91.44 318 GLY A CA 1
ATOM 2496 C C . GLY A 1 318 ? 9.576 -5.196 -12.997 1.00 91.44 318 GLY A C 1
ATOM 2497 O O . GLY A 1 318 ? 8.871 -4.422 -13.645 1.00 91.44 318 GLY A O 1
ATOM 2498 N N . VAL A 1 319 ? 9.248 -5.654 -11.790 1.00 91.88 319 VAL A N 1
ATOM 2499 C CA . VAL A 1 319 ? 7.978 -5.311 -11.141 1.00 91.88 319 VAL A CA 1
ATOM 2500 C C . VAL A 1 319 ? 8.095 -4.088 -10.259 1.00 91.88 319 VAL A C 1
ATOM 2502 O O . VAL A 1 319 ? 7.160 -3.315 -10.222 1.00 91.88 319 VAL A O 1
ATOM 2505 N N . SER A 1 320 ? 9.199 -3.887 -9.558 1.00 93.50 320 SER A N 1
ATOM 2506 C CA . SER A 1 320 ? 9.393 -2.723 -8.697 1.00 93.50 320 SER A CA 1
ATOM 2507 C C . SER A 1 320 ? 10.857 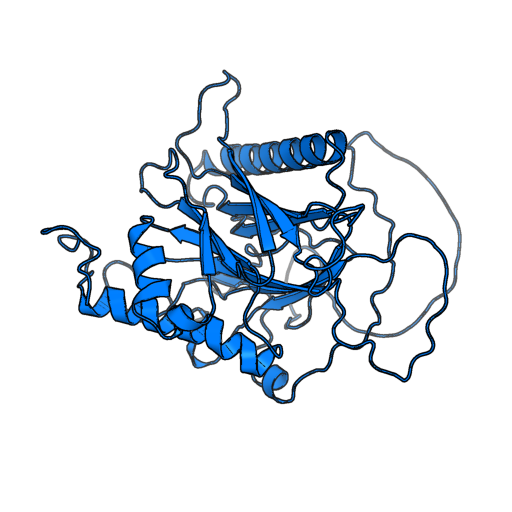-2.674 -8.278 1.00 93.50 320 SER A C 1
ATOM 2509 O O . SER A 1 320 ? 11.552 -3.693 -8.289 1.00 93.50 320 SER A O 1
ATOM 2511 N N . ASP A 1 321 ? 11.372 -1.488 -7.987 1.00 92.44 321 ASP A N 1
ATOM 2512 C CA . ASP A 1 321 ? 12.654 -1.332 -7.303 1.00 92.44 321 ASP A CA 1
ATOM 2513 C C . ASP A 1 321 ? 12.575 -1.598 -5.794 1.00 92.44 321 ASP A C 1
ATOM 2515 O O . ASP A 1 321 ? 13.625 -1.632 -5.151 1.00 92.44 321 ASP A O 1
ATOM 2519 N N . HIS A 1 322 ? 11.383 -1.896 -5.275 1.00 94.81 322 HIS A N 1
ATOM 2520 C CA . HIS A 1 322 ? 11.135 -2.363 -3.917 1.00 94.81 322 HIS A CA 1
ATOM 2521 C C . HIS A 1 322 ? 10.562 -3.788 -3.932 1.00 94.81 322 HIS A C 1
ATOM 2523 O O . HIS A 1 322 ? 9.816 -4.181 -4.833 1.00 94.81 322 HIS A O 1
ATOM 2529 N N . TYR A 1 323 ? 10.883 -4.589 -2.919 1.00 95.62 323 TYR A N 1
ATOM 2530 C CA . TYR A 1 323 ? 10.138 -5.818 -2.662 1.00 95.62 323 TYR A CA 1
ATOM 2531 C C . TYR A 1 323 ? 8.807 -5.513 -1.973 1.00 95.62 323 TYR A C 1
ATOM 2533 O O . TYR A 1 323 ? 8.768 -4.673 -1.075 1.00 95.62 323 TYR A O 1
ATOM 2541 N N . PRO A 1 324 ? 7.731 -6.235 -2.326 1.00 95.44 324 PRO A N 1
ATOM 2542 C CA . PRO A 1 324 ? 6.464 -6.112 -1.626 1.00 95.44 324 PRO A CA 1
ATOM 2543 C C . PRO A 1 324 ? 6.563 -6.700 -0.215 1.00 95.44 324 PRO A C 1
ATOM 2545 O O . PRO A 1 324 ? 7.261 -7.696 0.020 1.00 95.44 324 PRO A O 1
ATOM 2548 N N . VAL A 1 325 ? 5.830 -6.088 0.713 1.00 94.69 325 VAL A N 1
ATOM 2549 C CA . VAL A 1 325 ? 5.780 -6.486 2.123 1.00 94.69 325 VAL A CA 1
ATOM 2550 C C . VAL A 1 325 ? 4.400 -7.042 2.438 1.00 94.69 325 VAL A C 1
ATOM 2552 O O . VAL A 1 325 ? 3.388 -6.453 2.073 1.00 94.69 325 VAL A O 1
ATOM 2555 N N . PHE A 1 326 ? 4.352 -8.185 3.109 1.00 93.94 326 PHE A N 1
ATOM 2556 C CA . PHE A 1 326 ? 3.130 -8.907 3.439 1.00 93.94 326 PHE A CA 1
ATOM 2557 C C . PHE A 1 326 ? 2.970 -9.040 4.949 1.00 93.94 326 PHE A C 1
ATOM 2559 O O . PHE A 1 326 ? 3.946 -9.259 5.667 1.00 93.94 326 PHE A O 1
ATOM 2566 N N . TYR A 1 327 ? 1.729 -8.939 5.419 1.00 92.38 327 TYR A N 1
ATOM 2567 C CA . TYR A 1 327 ? 1.391 -8.874 6.834 1.00 92.38 327 TYR A CA 1
ATOM 2568 C C . TYR A 1 327 ? 0.305 -9.877 7.196 1.00 92.38 327 TYR A C 1
ATOM 2570 O O . TYR A 1 327 ? -0.844 -9.722 6.784 1.00 92.38 327 TYR A O 1
ATOM 2578 N N . LEU A 1 328 ? 0.637 -10.870 8.018 1.00 89.06 328 LEU A N 1
ATOM 2579 C CA . LEU A 1 328 ? -0.359 -11.751 8.629 1.00 89.06 328 LEU A CA 1
ATOM 2580 C C . LEU A 1 328 ? -0.826 -11.123 9.940 1.00 89.06 328 LEU A C 1
ATOM 2582 O O . LEU A 1 328 ? -0.062 -11.101 10.907 1.00 89.06 328 LEU A O 1
ATOM 2586 N N . ILE A 1 329 ? -2.054 -10.599 9.965 1.00 88.00 329 ILE A N 1
ATOM 2587 C CA . ILE A 1 329 ? -2.576 -9.809 11.082 1.00 88.00 329 ILE A CA 1
ATOM 2588 C C . ILE A 1 329 ? -3.699 -10.550 11.808 1.00 88.00 329 ILE A C 1
ATOM 2590 O O . ILE A 1 329 ? -4.612 -11.122 11.213 1.00 88.00 329 ILE A O 1
ATOM 2594 N N . SER A 1 330 ? -3.656 -10.487 13.133 1.00 83.56 330 SER A N 1
ATOM 2595 C CA . SER A 1 330 ? -4.748 -10.877 14.013 1.00 83.56 330 SER A CA 1
ATOM 2596 C C . SER A 1 330 ? -5.138 -9.700 14.890 1.00 83.56 330 SER A C 1
ATOM 2598 O O . SER A 1 330 ? -4.290 -8.927 15.336 1.00 83.56 330 SER A O 1
ATOM 2600 N N . ARG A 1 331 ? -6.426 -9.603 15.216 1.00 77.88 331 ARG A N 1
ATOM 2601 C CA . ARG A 1 331 ? -6.875 -8.737 16.308 1.00 77.88 331 ARG A CA 1
ATOM 2602 C C . ARG A 1 331 ? -6.212 -9.196 17.605 1.00 77.88 331 ARG A C 1
ATOM 2604 O O . ARG A 1 331 ? -6.146 -10.406 17.860 1.00 77.88 331 ARG A O 1
ATOM 2611 N N . ALA A 1 332 ? -5.679 -8.255 18.383 1.00 62.19 332 ALA A N 1
ATOM 2612 C CA . ALA A 1 332 ? -5.156 -8.576 19.704 1.00 62.19 332 ALA A CA 1
ATOM 2613 C C . ALA A 1 332 ? -6.327 -9.084 20.568 1.00 62.19 332 ALA A C 1
ATOM 2615 O O . ALA A 1 332 ? -7.409 -8.491 20.505 1.00 62.19 332 ALA A O 1
ATOM 2616 N N . PRO A 1 333 ? -6.177 -10.183 21.332 1.00 51.91 333 PRO A N 1
ATOM 2617 C CA . PRO A 1 333 ? -7.226 -10.588 22.256 1.00 51.91 333 PRO A CA 1
ATOM 2618 C C . PRO A 1 333 ? -7.504 -9.426 23.214 1.00 51.91 333 PRO A C 1
ATOM 2620 O O . PRO A 1 333 ? -6.570 -8.776 23.692 1.00 51.91 333 PRO A O 1
ATOM 2623 N N . SER A 1 334 ? -8.781 -9.163 23.499 1.00 40.47 334 SER A N 1
ATOM 2624 C CA . SER A 1 334 ? -9.140 -8.355 24.663 1.00 40.47 334 SER A CA 1
ATOM 2625 C C . SER A 1 334 ? -8.391 -8.919 25.872 1.00 40.47 334 SER A C 1
ATOM 2627 O O . SER A 1 334 ? -8.265 -10.137 25.995 1.00 40.47 334 SER A O 1
ATOM 2629 N N . LEU A 1 335 ? -7.892 -8.058 26.761 1.00 36.28 335 LEU A N 1
ATOM 2630 C CA . LEU A 1 335 ? -7.153 -8.409 27.990 1.00 36.28 335 LEU A CA 1
ATOM 2631 C C . LEU A 1 335 ? -7.971 -9.242 29.011 1.00 36.28 335 LEU A C 1
ATOM 2633 O O . LEU A 1 335 ? -7.693 -9.235 30.204 1.00 36.28 335 LEU A O 1
ATOM 2637 N N . THR A 1 336 ? -8.989 -9.973 28.571 1.00 30.28 336 THR A N 1
ATOM 2638 C CA . THR A 1 336 ? -9.674 -11.011 29.331 1.00 30.28 336 THR A CA 1
ATOM 2639 C C . THR A 1 336 ? -8.861 -12.297 29.239 1.00 30.28 336 THR A C 1
ATOM 2641 O O . THR A 1 336 ? -8.921 -13.033 28.256 1.00 30.28 336 THR A O 1
ATOM 2644 N N . THR A 1 337 ? -8.058 -12.519 30.273 1.00 30.02 337 THR A N 1
ATOM 2645 C CA . THR A 1 337 ? -7.238 -13.698 30.550 1.00 30.02 337 THR A CA 1
ATOM 2646 C C . THR A 1 337 ? -7.969 -15.002 30.223 1.00 30.02 337 THR A C 1
ATOM 2648 O O . THR A 1 337 ? -8.915 -15.391 30.905 1.00 30.02 337 THR A O 1
ATOM 2651 N N . THR A 1 338 ? -7.518 -15.732 29.206 1.00 29.27 338 THR A N 1
ATOM 2652 C CA . THR A 1 338 ? -7.780 -17.174 29.111 1.00 29.27 338 THR A CA 1
ATOM 2653 C C . THR A 1 338 ? -6.560 -17.838 28.490 1.00 29.27 338 THR A C 1
ATOM 2655 O O . THR A 1 338 ? -6.155 -17.518 27.372 1.00 29.27 338 THR A O 1
ATOM 2658 N N . SER A 1 339 ? -5.919 -18.709 29.263 1.00 29.33 339 SER A N 1
ATOM 2659 C CA . SER A 1 339 ? -4.781 -19.521 28.850 1.00 29.33 339 SER A CA 1
ATOM 2660 C C . SER A 1 339 ? -5.208 -20.483 27.738 1.00 29.33 339 SER A C 1
ATOM 2662 O O . SER A 1 339 ? -6.112 -21.290 27.925 1.00 29.33 339 SER A O 1
ATOM 2664 N N . TYR A 1 340 ? -4.554 -20.409 26.578 1.00 33.16 340 TYR A N 1
ATOM 2665 C CA . TYR A 1 340 ? -4.704 -21.405 25.516 1.00 33.16 340 TYR A CA 1
ATOM 2666 C C . TYR A 1 340 ? -3.541 -22.397 25.587 1.00 33.16 340 TYR A C 1
ATOM 2668 O O . TYR A 1 340 ? -2.375 -22.001 25.592 1.00 33.16 340 TYR A O 1
ATOM 2676 N N . THR A 1 341 ? -3.862 -23.686 25.638 1.00 25.97 341 THR A N 1
ATOM 2677 C CA . THR A 1 341 ? -2.913 -24.796 25.532 1.00 25.97 341 THR A CA 1
ATOM 2678 C C . THR A 1 341 ? -2.354 -24.897 24.110 1.00 25.97 341 THR A C 1
ATOM 2680 O O . THR A 1 341 ? -3.081 -24.791 23.122 1.00 25.97 341 THR A O 1
ATOM 2683 N N . MET A 1 342 ? -1.038 -25.099 23.997 1.00 29.97 342 MET A N 1
ATOM 2684 C CA . MET A 1 342 ? -0.375 -25.398 22.726 1.00 29.97 342 MET A CA 1
ATOM 2685 C C . MET A 1 342 ? -0.784 -26.794 22.244 1.00 29.97 342 MET A C 1
ATOM 2687 O O . MET A 1 342 ? -0.619 -27.759 22.983 1.00 29.97 342 MET A O 1
ATOM 2691 N N . GLY A 1 343 ? -1.283 -26.913 21.010 1.00 25.86 343 GLY A N 1
ATOM 2692 C CA . GLY A 1 343 ? -1.476 -28.223 20.370 1.00 25.86 343 GLY A CA 1
ATOM 2693 C C . GLY A 1 343 ? -2.632 -28.330 19.378 1.00 25.86 343 GLY A C 1
ATOM 2694 O O . GLY A 1 343 ? -2.622 -29.224 18.541 1.00 25.86 343 GLY A O 1
ATOM 2695 N N . SER A 1 344 ? -3.590 -27.407 19.397 1.00 26.09 344 SER A N 1
ATOM 2696 C CA . SER A 1 344 ? -4.666 -27.353 18.405 1.00 26.09 344 SER A CA 1
ATOM 2697 C C . SER A 1 344 ? -4.662 -25.998 17.719 1.00 26.09 344 SER A C 1
ATOM 2699 O O . SER A 1 344 ? -4.699 -24.960 18.382 1.00 26.09 344 SER A O 1
ATOM 2701 N N . TRP A 1 345 ? -4.619 -26.015 16.389 1.00 34.38 345 TRP A N 1
ATOM 2702 C CA . TRP A 1 345 ? -4.876 -24.850 15.554 1.00 34.38 345 TRP A CA 1
ATOM 2703 C C . TRP A 1 345 ? -6.137 -24.134 16.061 1.00 34.38 345 TRP A C 1
ATOM 2705 O O . TRP A 1 345 ? -7.199 -24.759 16.087 1.00 34.38 345 TRP A O 1
ATOM 2715 N N . PRO A 1 346 ? -6.101 -22.841 16.420 1.00 33.97 346 PRO A N 1
ATOM 2716 C CA . PRO A 1 346 ? -7.298 -22.060 16.215 1.00 33.97 346 PRO A CA 1
ATOM 2717 C C . PRO A 1 346 ? -7.449 -22.008 14.695 1.00 33.97 346 PRO A C 1
ATOM 2719 O O . PRO A 1 346 ? -6.530 -21.558 14.009 1.00 33.97 346 PRO A O 1
ATOM 2722 N N . ASN A 1 347 ? -8.563 -22.516 14.162 1.00 33.72 347 ASN A N 1
ATOM 2723 C CA . ASN A 1 347 ? -9.035 -22.156 12.822 1.00 33.72 347 ASN A CA 1
ATOM 2724 C C . ASN A 1 347 ? -8.616 -20.708 12.546 1.00 33.72 347 ASN A C 1
ATOM 2726 O O . ASN A 1 347 ? -8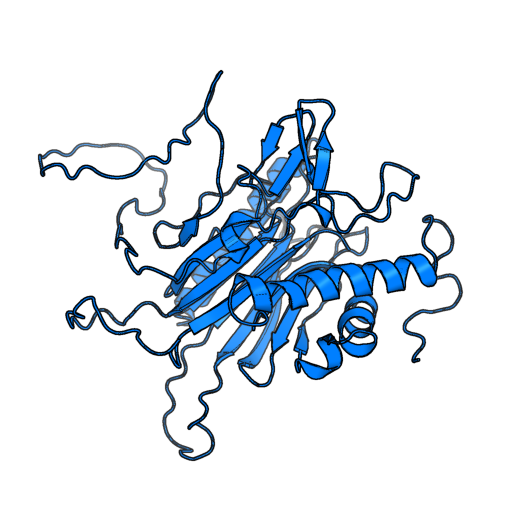.878 -19.885 13.422 1.00 33.72 347 ASN A O 1
ATOM 2730 N N . PHE A 1 348 ? -7.935 -20.410 11.428 1.00 39.97 348 PHE A N 1
ATOM 2731 C CA . PHE A 1 348 ? -7.623 -19.035 11.008 1.00 39.97 348 PHE A CA 1
ATOM 2732 C C . PHE A 1 348 ? -8.885 -18.186 11.200 1.00 39.97 348 PHE A C 1
ATOM 2734 O O . PHE A 1 348 ? -9.856 -18.317 10.459 1.00 39.97 348 PHE A O 1
ATOM 2741 N N . ALA A 1 349 ? -8.933 -17.466 12.319 1.00 48.16 349 ALA A N 1
ATOM 2742 C CA . ALA A 1 349 ? -10.199 -17.221 12.990 1.00 48.16 349 ALA A CA 1
ATOM 2743 C C . ALA A 1 349 ? -10.958 -16.099 12.290 1.00 48.16 349 ALA A C 1
ATOM 2745 O O . ALA A 1 349 ? -10.378 -15.287 11.570 1.00 48.16 349 ALA A O 1
ATOM 2746 N N . VAL A 1 350 ? -12.242 -15.976 12.619 1.00 53.72 350 VAL A N 1
ATOM 2747 C CA . VAL A 1 350 ? -13.121 -14.841 12.281 1.00 53.72 350 VAL A CA 1
ATOM 2748 C C . VAL A 1 350 ? -12.453 -13.466 12.524 1.00 53.72 350 VAL A C 1
ATOM 2750 O O . VAL A 1 350 ? -12.862 -12.483 11.928 1.00 53.72 350 VAL A O 1
ATOM 2753 N N . ASN A 1 351 ? -11.377 -13.391 13.320 1.00 62.12 351 ASN A N 1
ATOM 2754 C CA . ASN A 1 351 ? -10.686 -12.172 13.752 1.00 62.12 351 ASN A CA 1
ATOM 2755 C C . ASN A 1 351 ? -9.286 -11.937 13.129 1.00 62.12 351 ASN A C 1
ATOM 2757 O O . ASN A 1 351 ? -8.490 -11.182 13.698 1.00 62.12 351 ASN A O 1
ATOM 2761 N N . SER A 1 352 ? -8.947 -12.579 12.008 1.00 74.25 352 SER A N 1
ATOM 2762 C CA . SER A 1 352 ? -7.665 -12.379 11.306 1.00 74.25 352 SER A CA 1
ATOM 2763 C C . SER A 1 352 ? -7.862 -11.905 9.864 1.00 74.25 352 SER A C 1
ATOM 2765 O O . SER A 1 352 ? -8.864 -12.234 9.225 1.00 74.25 352 SER A O 1
ATOM 2767 N N . PHE A 1 353 ? -6.894 -11.141 9.355 1.00 77.88 353 PHE A N 1
ATOM 2768 C CA . PHE A 1 353 ? -6.859 -10.696 7.963 1.00 77.88 353 PHE A CA 1
ATOM 2769 C C . PHE A 1 353 ? -5.433 -10.671 7.418 1.00 77.88 353 PHE A C 1
ATOM 2771 O O . PHE A 1 353 ? -4.455 -10.544 8.160 1.00 77.88 353 PHE A O 1
ATOM 2778 N N . PHE A 1 354 ? -5.327 -10.792 6.102 1.00 84.62 354 PHE A N 1
ATOM 2779 C CA . PHE A 1 354 ? -4.062 -10.729 5.392 1.00 84.62 354 PHE A CA 1
ATOM 2780 C C . PHE A 1 354 ? -3.916 -9.378 4.686 1.00 84.62 354 PHE A C 1
ATOM 2782 O O . PHE A 1 354 ? -4.835 -8.947 3.994 1.00 84.62 354 PHE A O 1
ATOM 2789 N N . ALA A 1 355 ? -2.784 -8.695 4.852 1.00 83.81 355 ALA A N 1
ATOM 2790 C CA . ALA A 1 355 ? -2.523 -7.417 4.193 1.00 83.81 355 ALA A CA 1
ATOM 2791 C C . ALA A 1 355 ? -1.204 -7.419 3.413 1.00 83.81 355 ALA A C 1
ATOM 2793 O O . ALA A 1 355 ? -0.311 -8.221 3.683 1.00 83.81 355 ALA A O 1
ATOM 2794 N N . ALA A 1 356 ? -1.066 -6.504 2.458 1.00 86.94 356 ALA A N 1
ATOM 2795 C CA . ALA A 1 356 ? 0.172 -6.285 1.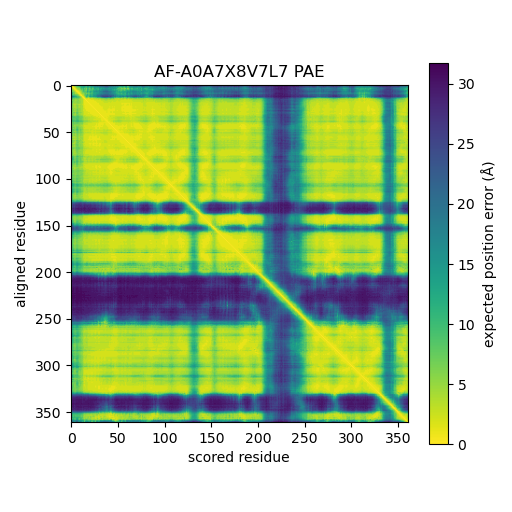716 1.00 86.94 356 ALA A CA 1
ATOM 2796 C C . ALA A 1 356 ? 0.419 -4.796 1.438 1.00 86.94 356 ALA A C 1
ATOM 2798 O O . ALA A 1 356 ? -0.527 -4.015 1.370 1.00 86.94 356 ALA A O 1
ATOM 2799 N N . SER A 1 357 ? 1.683 -4.425 1.245 1.00 88.62 357 SER A N 1
ATOM 2800 C CA . SER A 1 357 ? 2.140 -3.125 0.753 1.00 88.62 357 SER A CA 1
ATOM 2801 C C . SER A 1 357 ? 2.989 -3.334 -0.502 1.00 88.62 357 SER A C 1
ATOM 2803 O O . SER A 1 357 ? 3.910 -4.159 -0.498 1.00 88.62 357 SER A O 1
ATOM 2805 N N . ILE A 1 358 ? 2.666 -2.626 -1.584 1.00 90.19 358 ILE A N 1
ATOM 2806 C CA . ILE A 1 358 ? 3.334 -2.741 -2.885 1.00 90.19 358 ILE A CA 1
ATOM 2807 C C . ILE A 1 358 ? 3.693 -1.343 -3.395 1.00 90.19 358 ILE A C 1
ATOM 2809 O O . ILE A 1 358 ? 2.832 -0.475 -3.489 1.00 90.19 358 ILE A O 1
ATOM 2813 N N . ASN A 1 359 ? 4.952 -1.145 -3.776 1.00 84.88 359 ASN A N 1
ATOM 2814 C CA . ASN A 1 359 ? 5.460 0.116 -4.320 1.00 84.88 359 ASN A CA 1
ATOM 2815 C C . ASN A 1 359 ? 5.812 -0.023 -5.816 1.00 84.88 359 ASN A C 1
ATOM 2817 O O . ASN A 1 359 ? 6.118 -1.130 -6.274 1.00 84.88 359 ASN A O 1
ATOM 2821 N N . GLY A 1 360 ? 5.812 1.084 -6.560 1.00 61.88 360 GLY A N 1
ATOM 2822 C CA . GLY A 1 360 ? 6.428 1.227 -7.879 1.00 61.88 360 GLY A CA 1
ATOM 2823 C C . GLY A 1 360 ? 5.522 0.881 -9.052 1.00 61.88 360 GLY A C 1
ATOM 2824 O O . GLY A 1 360 ? 5.695 -0.201 -9.628 1.00 61.88 360 GLY A O 1
ATOM 2825 N N . TRP A 1 361 ? 4.604 1.768 -9.451 1.00 61.12 361 TRP A N 1
ATOM 2826 C CA . TRP A 1 361 ? 3.612 1.498 -10.502 1.00 61.12 361 TRP A CA 1
ATOM 2827 C C . TRP A 1 361 ? 3.627 2.435 -11.704 1.00 61.12 361 TRP A C 1
ATOM 2829 O O . TRP A 1 361 ? 3.420 3.652 -11.554 1.00 61.12 361 TRP A O 1
#